Protein AF-A0A383BTP6-F1 (afdb_monomer)

InterPro domains:
  IPR011050 Pectin lyase fold/virulence factor [SSF51126] (2-232)
  IPR012334 Pectin lyase fold [G3DSA:2.160.20.10] (1-244)

Solvent-accessible surface area (backbone atoms only — not comparable to full-atom values): 11203 Å² total; per-residue (Å²): 134,52,71,46,60,51,50,74,73,51,57,72,74,37,74,49,76,40,68,72,42,83,43,66,57,66,41,62,50,82,53,48,34,32,33,38,26,16,59,21,82,79,71,72,43,66,66,32,17,76,38,19,31,39,29,51,87,56,42,75,46,60,52,33,28,42,40,42,70,39,84,81,76,68,32,32,46,35,17,35,22,42,41,58,35,42,31,54,52,87,54,89,84,60,74,48,39,24,45,33,36,30,38,46,23,51,38,37,46,28,47,30,34,42,35,44,30,38,37,42,26,80,27,37,33,20,49,34,32,34,31,50,19,58,24,40,40,30,50,27,38,38,33,56,27,38,38,33,71,16,67,29,48,34,9,46,37,26,34,33,56,19,42,33,40,40,32,44,29,40,38,29,54,30,38,38,26,44,13,50,43,29,21,47,37,25,30,31,48,16,48,33,39,39,31,50,28,35,37,36,47,31,37,38,36,69,26,76,50,26,14,43,34,31,31,21,53,75,32,50,73,50,78,45,77,57,46,80,37,68,54,42,46,70,34,64,30,54,66,45,77,44,80,108

Secondary structure (DSSP, 8-state):
--HHHHHHH--TT-EEEEPSEEEE--EE-TT---EEEETHHHH--THHHHHEEEE-S-TT-S-SEEEES--SS--EEES-EEES-EE----TT--EEEEEEEES---EEES-EEES-EEE-SSEEEEEEEES---EEES-EEES-EEES--S-EEEEEEES---EEES-EEES-EEES-SSEEEEEEES-EEEEES-EEES-EEES-SSEEEEEEETT-EEEEES-EEES-B-SS-EEEEE---

Foldseek 3Di:
DAVQVVLVPDAAPEEAEDEFDEHEWQEENVLHNYHYEYCCVPVVDLVRQVRAEYEYPDLQDPASYEHEDHDDDEDEDYRHEYPQAHHANPDPPDAEHEPHEAYHEAYEYENHEDEAYEYADQHEYEPHEHYNYAYEDEHYEYYNYEYDNYAEEYENYHEECYEYEAYQYEYDPYEYEPYEPYANAEYANYEYEHANYEAELYEYEHYARYENYEAEQPYHYRYYNYHYYNQDYDYDRHYYYDDD

Mean predicted aligned error: 4.17 Å

Structure (mmCIF, N/CA/C/O backbone):
data_AF-A0A383BTP6-F1
#
_entry.id   AF-A0A383BTP6-F1
#
loop_
_atom_site.group_PDB
_atom_site.id
_atom_site.type_symbol
_atom_site.label_atom_id
_atom_site.label_alt_id
_atom_site.label_comp_id
_atom_site.label_asym_id
_atom_site.label_entity_id
_atom_site.label_seq_id
_atom_site.pdbx_PDB_ins_code
_atom_site.Cartn_x
_atom_site.Cartn_y
_atom_site.Cartn_z
_atom_site.occupancy
_atom_site.B_iso_or_equiv
_atom_site.auth_seq_id
_atom_site.auth_comp_id
_atom_site.auth_asym_id
_atom_site.auth_atom_id
_atom_site.pdbx_PDB_model_num
ATOM 1 N N . PRO A 1 1 ? -12.455 11.849 19.610 1.00 73.88 1 PRO A N 1
ATOM 2 C CA . PRO A 1 1 ? -11.313 10.925 19.731 1.00 73.88 1 PRO A CA 1
ATOM 3 C C . PRO A 1 1 ? -10.627 10.762 18.381 1.00 73.88 1 PRO A C 1
ATOM 5 O O . PRO A 1 1 ? -11.328 10.537 17.393 1.00 73.88 1 PRO A O 1
ATOM 8 N N . SER A 1 2 ? -9.311 10.943 18.324 1.00 93.19 2 SER A N 1
ATOM 9 C CA . SER A 1 2 ? -8.529 10.593 17.136 1.00 93.19 2 SER A CA 1
ATOM 10 C C . SER A 1 2 ? -8.311 9.077 17.072 1.00 93.19 2 SER A C 1
ATOM 12 O O . SER A 1 2 ? -8.560 8.360 18.042 1.00 93.19 2 SER A O 1
ATOM 14 N N . ILE A 1 3 ? -7.862 8.576 15.920 1.00 97.25 3 ILE A N 1
ATOM 15 C CA . ILE A 1 3 ? -7.436 7.174 15.806 1.00 97.25 3 ILE A CA 1
ATOM 16 C C . ILE A 1 3 ? -6.205 6.940 16.694 1.00 97.25 3 ILE A C 1
ATOM 18 O O . ILE A 1 3 ? -6.159 5.938 17.402 1.00 97.25 3 ILE A O 1
ATOM 22 N N . GLN A 1 4 ? -5.276 7.903 16.734 1.00 97.69 4 GLN A N 1
ATOM 23 C CA . GLN A 1 4 ? -4.081 7.828 17.576 1.00 97.69 4 GLN A CA 1
ATOM 24 C C . GLN A 1 4 ? -4.421 7.726 19.067 1.00 97.69 4 GLN A C 1
ATOM 26 O O . GLN A 1 4 ? -3.911 6.843 19.733 1.00 97.69 4 GLN A O 1
ATOM 31 N N . GLU A 1 5 ? -5.362 8.523 19.584 1.00 97.19 5 GLU A N 1
ATOM 32 C CA . GLU A 1 5 ? -5.795 8.416 20.989 1.00 97.19 5 GLU A CA 1
ATOM 33 C C . GLU A 1 5 ? -6.350 7.017 21.322 1.00 97.19 5 GLU A C 1
ATOM 35 O O . GLU A 1 5 ? -6.225 6.546 22.452 1.00 97.19 5 GLU A O 1
ATOM 40 N N . GLY A 1 6 ? -6.969 6.348 20.342 1.00 97.62 6 GLY A N 1
ATOM 41 C CA . GLY A 1 6 ? -7.393 4.955 20.468 1.00 97.62 6 GLY A CA 1
ATOM 42 C C . GLY A 1 6 ? -6.209 3.991 20.554 1.00 97.62 6 GLY A C 1
ATOM 43 O O . GLY A 1 6 ? -6.236 3.083 21.379 1.00 97.62 6 GLY A O 1
ATOM 44 N N . ILE A 1 7 ? -5.170 4.208 19.744 1.00 97.62 7 ILE A N 1
ATOM 45 C CA . ILE A 1 7 ? -3.930 3.419 19.765 1.00 97.62 7 ILE A CA 1
ATOM 46 C C . ILE A 1 7 ? -3.191 3.613 21.087 1.00 97.62 7 ILE A C 1
ATOM 48 O O . ILE A 1 7 ? -2.811 2.626 21.716 1.00 97.62 7 ILE A O 1
ATOM 52 N N . ASP A 1 8 ? -3.043 4.855 21.544 1.00 98.00 8 ASP A N 1
ATOM 53 C CA . ASP A 1 8 ? -2.342 5.207 22.780 1.00 98.00 8 ASP A CA 1
ATOM 54 C C . ASP A 1 8 ? -2.962 4.490 23.993 1.00 98.00 8 ASP A C 1
ATOM 56 O O . ASP A 1 8 ? -2.252 4.041 24.895 1.00 98.00 8 ASP A O 1
ATOM 60 N N . ALA A 1 9 ? -4.292 4.338 23.992 1.00 97.75 9 ALA A N 1
ATOM 61 C CA . ALA A 1 9 ? -5.050 3.667 25.045 1.00 97.75 9 ALA A CA 1
ATOM 62 C C . ALA A 1 9 ? -5.104 2.132 24.916 1.00 97.75 9 ALA A C 1
ATOM 64 O O . ALA A 1 9 ? -5.424 1.459 25.900 1.00 97.75 9 ALA A O 1
ATOM 65 N N . ALA A 1 10 ? -4.837 1.586 23.730 1.00 96.62 10 ALA A N 1
ATOM 66 C CA . ALA A 1 10 ? -4.937 0.160 23.444 1.00 96.62 10 ALA A CA 1
ATOM 67 C C . ALA A 1 10 ? -3.691 -0.625 23.887 1.00 96.62 10 ALA A C 1
ATOM 69 O O . ALA A 1 10 ? -2.586 -0.091 24.019 1.00 96.62 10 ALA A O 1
ATOM 70 N N . SER A 1 11 ? -3.889 -1.923 24.096 1.00 95.31 11 SER A N 1
ATOM 71 C CA . SER A 1 11 ? -2.853 -2.921 24.362 1.00 95.31 11 SER A CA 1
ATOM 72 C C . SER A 1 11 ? -2.751 -3.930 23.218 1.00 95.31 11 SER A C 1
ATOM 74 O O . SER A 1 11 ? -3.640 -4.034 22.376 1.00 95.31 11 SER A O 1
ATOM 76 N N . ASP A 1 12 ? -1.668 -4.704 23.200 1.00 93.88 12 ASP A N 1
ATOM 77 C CA . ASP A 1 12 ? -1.500 -5.793 22.238 1.00 93.88 12 ASP A CA 1
ATOM 78 C C . ASP A 1 12 ? -2.695 -6.760 22.247 1.00 93.88 12 ASP A C 1
ATOM 80 O O . ASP A 1 12 ? -3.121 -7.242 23.299 1.00 93.88 12 ASP A O 1
ATOM 84 N N . GLY A 1 13 ? -3.196 -7.075 21.055 1.00 92.31 13 GLY A N 1
ATOM 85 C CA . GLY A 1 13 ? -4.358 -7.924 20.805 1.00 92.31 13 GLY A CA 1
ATOM 86 C C . GLY A 1 13 ? -5.691 -7.175 20.755 1.00 92.31 13 GLY A C 1
ATOM 87 O O . GLY A 1 13 ? -6.707 -7.789 20.420 1.00 92.31 13 GLY A O 1
ATOM 88 N N . ASP A 1 14 ? -5.719 -5.877 21.066 1.00 95.94 14 ASP A N 1
ATOM 89 C CA . ASP A 1 14 ? -6.954 -5.100 21.026 1.00 95.94 14 ASP A CA 1
ATOM 90 C C . ASP A 1 14 ? -7.428 -4.828 19.591 1.00 95.94 14 ASP A C 1
ATOM 92 O O . ASP A 1 14 ? -6.663 -4.744 18.625 1.00 95.94 14 ASP A O 1
ATOM 96 N N . THR A 1 15 ? -8.744 -4.645 19.470 1.00 96.44 15 THR A N 1
ATOM 97 C CA . THR A 1 15 ? -9.390 -4.163 18.249 1.00 96.44 15 THR A CA 1
ATOM 98 C C . THR A 1 15 ? -9.917 -2.750 18.458 1.00 96.44 15 THR A C 1
ATOM 100 O O . THR A 1 15 ? -10.738 -2.505 19.344 1.00 96.44 15 THR A O 1
ATOM 103 N N . ILE A 1 16 ? -9.499 -1.826 17.600 1.00 97.69 16 ILE A N 1
ATOM 104 C CA . ILE A 1 16 ? -9.979 -0.448 17.563 1.00 97.69 16 ILE A CA 1
ATOM 105 C C . ILE A 1 16 ? -11.013 -0.333 16.442 1.00 97.69 16 ILE A C 1
ATOM 107 O O . ILE A 1 16 ? -10.676 -0.356 15.258 1.00 97.69 16 ILE A O 1
ATOM 111 N N . LEU A 1 17 ? -12.284 -0.189 16.829 1.00 97.75 17 LEU A N 1
ATOM 112 C CA . LEU A 1 17 ? -13.394 0.058 15.908 1.00 97.75 17 LEU A CA 1
ATOM 113 C C . LEU A 1 17 ? -13.624 1.558 15.731 1.00 97.75 17 LEU A C 1
ATOM 115 O O . LEU A 1 17 ? -13.968 2.270 16.677 1.00 97.75 17 LEU A O 1
ATOM 119 N N . VAL A 1 18 ? -13.482 2.031 14.498 1.00 98.31 18 VAL A N 1
ATOM 120 C CA . VAL A 1 18 ? -13.614 3.445 14.150 1.00 98.31 18 VAL A CA 1
ATOM 121 C C . VAL A 1 18 ? -14.979 3.700 13.512 1.00 98.31 18 VAL A C 1
ATOM 123 O O . VAL A 1 18 ? -15.334 3.137 12.472 1.00 98.31 18 VAL A O 1
ATOM 126 N N . HIS A 1 19 ? -15.765 4.570 14.144 1.00 97.81 19 HIS A N 1
ATOM 127 C CA . HIS A 1 19 ? -17.060 4.992 13.616 1.00 97.81 19 HIS A CA 1
ATOM 128 C C . HIS A 1 19 ? -16.911 5.844 12.342 1.00 97.81 19 HIS A C 1
ATOM 130 O O . HIS A 1 19 ? -15.871 6.462 12.130 1.00 97.81 19 HIS A O 1
ATOM 136 N N . PRO A 1 20 ? -17.958 5.922 11.502 1.00 98.50 20 PRO A N 1
ATOM 137 C CA . PRO A 1 20 ? -18.054 6.912 10.434 1.00 98.50 20 PRO A CA 1
ATOM 138 C C . PRO A 1 20 ? -17.692 8.325 10.895 1.00 98.50 20 PRO A C 1
ATOM 140 O O . PRO A 1 20 ? -18.204 8.811 11.905 1.00 98.50 20 PRO A O 1
ATOM 143 N N . GLY A 1 21 ? -16.840 8.993 10.129 1.00 98.38 21 GLY A N 1
ATOM 144 C CA . GLY A 1 21 ? -16.322 10.320 10.425 1.00 98.38 21 GLY A CA 1
ATOM 145 C C . GLY A 1 21 ? -15.077 10.644 9.605 1.00 98.38 21 GLY A C 1
ATOM 146 O O . GLY A 1 21 ? -14.522 9.785 8.920 1.00 98.38 21 GLY A O 1
ATOM 147 N N . THR A 1 22 ? -14.635 11.896 9.698 1.00 98.06 22 THR A N 1
ATOM 148 C CA . THR A 1 22 ? -13.355 12.347 9.143 1.00 98.06 22 THR A CA 1
ATOM 149 C C . THR A 1 22 ? -12.332 12.449 10.265 1.00 98.06 22 THR A C 1
ATOM 151 O O . THR A 1 22 ? -12.546 13.155 11.252 1.00 98.06 22 THR A O 1
ATOM 154 N N . TYR A 1 23 ? -11.223 11.748 10.090 1.00 98.06 23 TYR A N 1
ATOM 155 C CA . TYR A 1 23 ? -10.093 11.672 11.000 1.00 98.06 23 TYR A CA 1
ATOM 156 C C . TYR A 1 23 ? -8.852 12.225 10.305 1.00 98.06 23 TYR A C 1
ATOM 158 O O . TYR A 1 23 ? -8.758 12.225 9.078 1.00 98.06 23 TYR A O 1
ATOM 166 N N . TYR A 1 24 ? -7.894 12.688 11.097 1.00 95.94 24 TYR A N 1
ATOM 167 C CA . TYR A 1 24 ? -6.661 13.279 10.594 1.00 95.94 24 TYR A CA 1
ATOM 168 C C . TYR A 1 24 ? -5.470 12.510 11.158 1.00 95.94 24 TYR A C 1
ATOM 170 O O . TYR A 1 24 ? -5.476 12.173 12.344 1.00 95.94 24 TYR A O 1
ATOM 178 N N . GLY A 1 25 ? -4.503 12.193 10.295 1.00 91.88 25 GLY A N 1
ATOM 179 C CA . GLY A 1 25 ? -3.249 11.544 10.689 1.00 91.88 25 GLY A CA 1
ATOM 180 C C . GLY A 1 25 ? -2.160 12.542 11.116 1.00 91.88 25 GLY A C 1
ATOM 181 O O . GLY A 1 25 ? -2.442 13.740 11.224 1.00 91.88 25 GLY A O 1
ATOM 182 N N . PRO A 1 26 ? -0.910 12.080 11.323 1.00 94.00 26 PRO A N 1
ATOM 183 C CA . PRO A 1 26 ? -0.425 10.712 11.090 1.00 94.00 26 PRO A CA 1
ATOM 184 C C . PRO A 1 26 ? -0.956 9.674 12.088 1.00 94.00 26 PRO A C 1
ATOM 186 O O . PRO A 1 26 ? -1.594 10.019 13.081 1.00 94.00 26 PRO A O 1
ATOM 189 N N . ILE A 1 27 ? -0.692 8.400 11.791 1.00 97.00 27 ILE A N 1
ATOM 190 C CA . ILE A 1 27 ? -1.031 7.246 12.630 1.00 97.00 27 ILE A CA 1
ATOM 191 C C . ILE A 1 27 ? 0.243 6.435 12.888 1.00 97.00 27 ILE A C 1
ATOM 193 O O . ILE A 1 27 ? 0.882 5.972 11.948 1.00 97.00 27 ILE A O 1
ATOM 197 N N . ASP A 1 28 ? 0.594 6.218 14.148 1.00 97.25 28 ASP A N 1
ATOM 198 C CA . ASP A 1 28 ? 1.673 5.320 14.560 1.00 97.25 28 ASP A CA 1
ATOM 199 C C . ASP A 1 28 ? 1.077 4.180 15.383 1.00 97.25 28 ASP A C 1
ATOM 201 O O . ASP A 1 28 ? 0.416 4.423 16.391 1.00 97.25 28 ASP A O 1
ATOM 205 N N . PHE A 1 29 ? 1.299 2.936 14.949 1.00 96.81 29 PHE A N 1
ATOM 206 C CA . PHE A 1 29 ? 0.861 1.743 15.679 1.00 96.81 29 PHE A CA 1
ATOM 207 C C . PHE A 1 29 ? 1.645 1.528 16.983 1.00 96.81 29 PHE A C 1
ATOM 209 O O . PHE A 1 29 ? 1.303 0.635 17.753 1.00 96.81 29 PHE A O 1
ATOM 216 N N . GLU A 1 30 ? 2.704 2.302 17.238 1.00 95.69 30 GLU A N 1
ATOM 217 C CA . GLU A 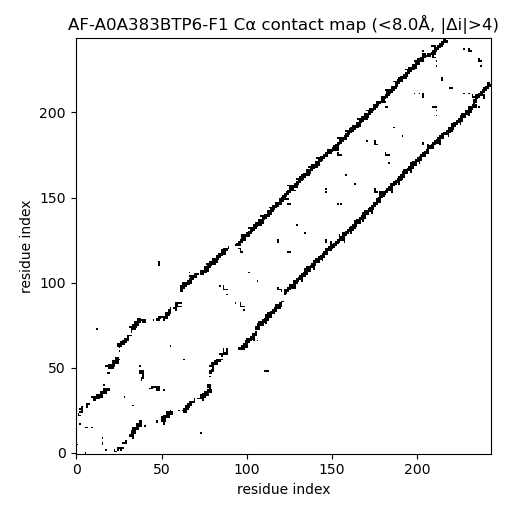1 30 ? 3.541 2.246 18.443 1.00 95.69 30 GLU A CA 1
ATOM 218 C C . GLU A 1 30 ? 4.129 0.852 18.711 1.00 95.69 30 GLU A C 1
ATOM 220 O O . GLU A 1 30 ? 4.377 0.463 19.854 1.00 95.69 30 GLU A O 1
ATOM 225 N N . ARG A 1 31 ? 4.363 0.088 17.635 1.00 94.50 31 ARG A N 1
ATOM 226 C CA . ARG A 1 31 ? 4.792 -1.322 17.672 1.00 94.50 31 ARG A CA 1
ATOM 227 C C . ARG A 1 31 ? 3.819 -2.252 18.411 1.00 94.50 31 ARG A C 1
ATOM 229 O O . ARG A 1 31 ? 4.240 -3.290 18.917 1.00 94.50 31 ARG A O 1
ATOM 236 N N . LYS A 1 32 ? 2.533 -1.893 18.473 1.00 94.12 32 LYS A N 1
ATOM 237 C CA . LYS A 1 32 ? 1.481 -2.702 19.096 1.00 94.12 32 LYS A CA 1
ATOM 238 C C . LYS A 1 32 ? 0.828 -3.649 18.091 1.00 94.12 32 LYS A C 1
ATOM 240 O O . LYS A 1 32 ? 0.568 -3.290 16.940 1.00 94.12 32 LYS A O 1
ATOM 245 N N . ASN A 1 33 ? 0.496 -4.850 18.551 1.00 94.12 33 ASN A N 1
ATOM 246 C CA . ASN A 1 33 ? -0.304 -5.827 17.817 1.00 94.12 33 ASN A CA 1
ATOM 247 C C . ASN A 1 33 ? -1.777 -5.400 17.823 1.00 94.12 33 ASN A C 1
ATOM 249 O O . ASN A 1 33 ? -2.504 -5.755 18.745 1.00 94.12 33 ASN A O 1
ATOM 253 N N . LEU A 1 34 ? -2.223 -4.618 16.839 1.00 95.69 34 LEU A N 1
ATOM 254 C CA . LEU A 1 34 ? -3.584 -4.072 16.818 1.00 95.69 34 LEU A CA 1
ATOM 255 C C . LEU A 1 34 ? -4.336 -4.425 15.540 1.00 95.69 34 LEU A C 1
ATOM 257 O O . LEU A 1 34 ? -3.798 -4.330 14.435 1.00 95.69 34 LEU A O 1
ATOM 261 N N . VAL A 1 35 ? -5.626 -4.714 15.703 1.00 97.12 35 VAL A N 1
ATOM 262 C CA . VAL A 1 35 ? -6.596 -4.676 14.606 1.00 97.12 35 VAL A CA 1
ATOM 263 C C . VAL A 1 35 ? -7.266 -3.310 14.631 1.00 97.12 35 VAL A C 1
ATOM 265 O O . VAL A 1 35 ? -8.002 -2.987 15.559 1.00 97.12 35 VAL A O 1
ATOM 268 N N . ILE A 1 36 ? -7.032 -2.494 13.612 1.00 97.81 36 ILE A N 1
ATOM 269 C CA . ILE A 1 36 ? -7.663 -1.184 13.464 1.00 97.81 36 ILE A CA 1
ATOM 270 C C . ILE A 1 36 ? -8.556 -1.238 12.236 1.00 97.81 36 ILE A C 1
ATOM 272 O O . ILE A 1 36 ? -8.089 -1.481 11.121 1.00 97.81 36 ILE A O 1
ATOM 276 N N . GLY A 1 37 ? -9.850 -0.994 12.420 1.00 98.06 37 GLY A N 1
ATOM 277 C CA . GLY A 1 37 ? -10.778 -1.008 11.301 1.00 98.06 37 GLY A CA 1
ATOM 278 C C . GLY A 1 37 ? -12.010 -0.152 11.496 1.00 98.06 37 GLY A C 1
ATOM 279 O O . GLY A 1 37 ? -12.382 0.206 12.614 1.00 98.06 37 GLY A O 1
ATOM 280 N N . SER A 1 38 ? -12.659 0.189 10.386 1.00 98.50 38 SER A N 1
ATOM 281 C CA . SER A 1 38 ? -13.984 0.799 10.453 1.00 98.50 38 SER A CA 1
ATOM 282 C C . SER A 1 38 ? -15.040 -0.226 10.877 1.00 98.50 38 SER A C 1
ATOM 284 O O . SER A 1 38 ? -14.779 -1.426 11.002 1.00 98.50 38 SER A O 1
ATOM 286 N N . LEU A 1 39 ? -16.287 0.225 11.030 1.00 98.31 39 LEU A N 1
ATOM 287 C CA . LEU A 1 39 ? -17.423 -0.676 11.260 1.00 98.31 39 LEU A CA 1
ATOM 288 C C . LEU A 1 39 ? -17.661 -1.686 10.120 1.00 98.31 39 LEU A C 1
ATOM 290 O O . LEU A 1 39 ? -18.471 -2.599 10.278 1.00 98.31 39 LEU A O 1
ATOM 294 N N . PHE A 1 40 ? -16.931 -1.581 9.002 1.00 98.06 40 PHE A N 1
ATOM 295 C CA . PHE A 1 40 ? -16.856 -2.635 7.991 1.00 98.06 40 PHE A CA 1
ATOM 296 C C . PHE A 1 40 ? -16.506 -4.006 8.598 1.00 98.06 40 PHE A C 1
ATOM 298 O O . PHE A 1 40 ? -17.055 -5.011 8.153 1.00 98.06 40 PHE A O 1
ATOM 305 N N . LEU A 1 41 ? -15.679 -4.044 9.652 1.00 97.12 41 LEU A N 1
ATOM 306 C CA . LEU A 1 41 ? -15.294 -5.276 10.353 1.00 97.12 41 LEU A CA 1
ATOM 307 C C . LEU A 1 41 ? -16.476 -6.074 10.925 1.00 97.12 41 LEU A C 1
ATOM 309 O O . LEU A 1 41 ? -16.353 -7.281 11.116 1.00 97.12 41 LEU A O 1
ATOM 313 N N . LEU A 1 42 ? -17.602 -5.420 11.221 1.00 96.38 42 LEU A N 1
ATOM 314 C CA . LEU A 1 42 ? -18.747 -6.063 11.872 1.00 96.38 42 LEU A CA 1
ATOM 315 C C . LEU A 1 42 ? -19.744 -6.640 10.864 1.00 96.38 42 LEU A C 1
ATOM 317 O O . LEU A 1 42 ? -20.203 -7.768 11.028 1.00 96.38 42 LEU A O 1
ATOM 321 N N . ASP A 1 43 ? -20.049 -5.873 9.814 1.00 92.75 43 ASP A N 1
ATOM 322 C CA . ASP A 1 43 ? -21.194 -6.151 8.937 1.00 92.75 43 ASP A CA 1
ATOM 323 C C . ASP A 1 43 ? -20.812 -6.313 7.454 1.00 92.75 43 ASP A C 1
ATOM 325 O O . ASP A 1 43 ? -21.691 -6.520 6.616 1.00 92.75 43 ASP A O 1
ATOM 329 N N . ALA A 1 44 ? -19.526 -6.173 7.100 1.00 94.44 44 ALA A N 1
ATOM 330 C CA . ALA A 1 44 ? -19.017 -6.175 5.720 1.00 94.44 44 ALA A CA 1
ATOM 331 C C . ALA A 1 44 ? -19.725 -5.173 4.780 1.00 94.44 44 ALA A C 1
ATOM 333 O O . ALA A 1 44 ? -19.722 -5.321 3.556 1.00 94.44 44 ALA A O 1
ATOM 334 N N . ASN A 1 45 ? -20.341 -4.129 5.343 1.00 97.00 45 ASN A N 1
ATOM 335 C CA . ASN A 1 45 ? -20.997 -3.081 4.575 1.00 97.00 45 ASN A CA 1
ATOM 336 C C . ASN A 1 45 ? -19.971 -2.034 4.119 1.00 97.00 45 ASN A C 1
ATOM 338 O O . ASN A 1 45 ? -19.488 -1.225 4.915 1.00 97.00 45 ASN A O 1
ATOM 342 N N . GLU A 1 46 ? -19.681 -2.010 2.818 1.00 96.50 46 GLU A N 1
ATOM 343 C CA . GLU A 1 46 ? -18.717 -1.087 2.211 1.00 96.50 46 GLU A CA 1
ATOM 344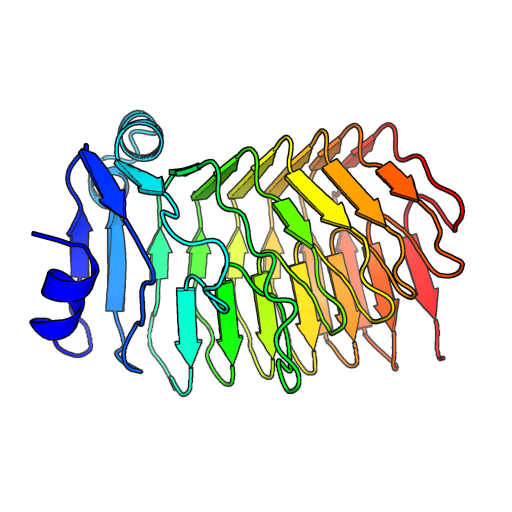 C C . GLU A 1 46 ? -19.044 0.400 2.415 1.00 96.50 46 GLU A C 1
ATOM 346 O O . GLU A 1 46 ? -18.154 1.241 2.256 1.00 96.50 46 GLU A O 1
ATOM 351 N N . SER A 1 47 ? -20.284 0.762 2.778 1.00 97.94 47 SER A N 1
ATOM 352 C CA . SER A 1 47 ? -20.608 2.155 3.099 1.00 97.94 47 SER A CA 1
ATOM 353 C C . SER A 1 47 ? -19.771 2.677 4.263 1.00 97.94 47 SER A C 1
ATOM 355 O O . SER A 1 47 ? -19.439 3.858 4.272 1.00 97.94 47 SER A O 1
ATOM 357 N N . PHE A 1 48 ? -19.391 1.815 5.213 1.00 98.50 48 PHE A N 1
ATOM 358 C CA . PHE A 1 48 ? -18.540 2.210 6.333 1.00 98.50 48 PHE A CA 1
ATOM 359 C C . PHE A 1 48 ? -17.132 2.602 5.885 1.00 98.50 48 PHE A C 1
ATOM 361 O O . PHE A 1 48 ? -16.595 3.576 6.395 1.00 98.50 48 PHE A O 1
ATOM 368 N N . ILE A 1 49 ? -16.586 1.950 4.857 1.00 98.62 49 ILE A N 1
ATOM 369 C CA . ILE A 1 49 ? -15.284 2.323 4.287 1.00 98.62 49 ILE A CA 1
ATOM 370 C C . ILE A 1 49 ? -15.347 3.739 3.700 1.00 98.62 49 ILE A C 1
ATOM 372 O O . ILE A 1 49 ? -14.476 4.563 3.966 1.00 98.62 49 ILE A O 1
ATOM 376 N N . ASN A 1 50 ? -16.406 4.050 2.944 1.00 97.94 50 ASN A N 1
ATOM 377 C CA . ASN A 1 50 ? -16.600 5.372 2.333 1.00 97.94 50 ASN A CA 1
ATOM 378 C C . ASN A 1 50 ? -16.876 6.488 3.348 1.00 97.94 50 ASN A C 1
ATOM 380 O O . ASN A 1 50 ? -16.713 7.663 3.031 1.00 97.94 50 ASN A O 1
ATOM 384 N N . GLN A 1 51 ? -17.368 6.138 4.535 1.00 98.25 51 GLN A N 1
ATOM 385 C CA . GLN A 1 51 ? -17.761 7.106 5.555 1.00 98.25 51 GLN A CA 1
ATOM 386 C C . GLN A 1 51 ? -16.718 7.270 6.662 1.00 98.25 51 GLN A C 1
ATOM 388 O O . GLN A 1 51 ? -16.821 8.225 7.426 1.00 98.25 51 GLN A O 1
ATOM 393 N N . THR A 1 52 ? -15.731 6.378 6.760 1.00 98.56 52 THR A N 1
ATOM 394 C CA . THR A 1 52 ? -14.614 6.485 7.704 1.00 98.56 52 THR A CA 1
ATOM 395 C C . THR A 1 52 ? -13.363 6.936 6.954 1.00 98.56 52 THR A C 1
ATOM 397 O O . THR A 1 52 ? -12.602 6.134 6.409 1.00 98.56 52 THR A O 1
ATOM 400 N N . ILE A 1 53 ? -13.192 8.254 6.892 1.00 98.69 53 ILE A N 1
ATOM 401 C CA . ILE A 1 53 ? -12.214 8.934 6.042 1.00 98.69 53 ILE A CA 1
ATOM 402 C C . ILE A 1 53 ? -11.023 9.381 6.892 1.00 98.69 53 ILE A C 1
ATOM 404 O O . ILE A 1 53 ? -11.210 9.978 7.949 1.00 98.69 53 ILE A O 1
ATOM 408 N N . ILE A 1 54 ? -9.808 9.138 6.413 1.00 98.50 54 ILE A N 1
ATOM 409 C CA . ILE A 1 54 ? -8.545 9.595 6.988 1.00 98.50 54 ILE A CA 1
ATOM 410 C C . ILE A 1 54 ? -7.910 10.585 6.006 1.00 98.50 54 ILE A C 1
ATOM 412 O O . ILE A 1 54 ? -7.706 10.258 4.838 1.00 98.50 54 ILE A O 1
ATOM 416 N N . MET A 1 55 ? -7.597 11.793 6.474 1.00 96.81 55 MET A N 1
ATOM 417 C CA . MET A 1 55 ? -7.005 12.866 5.666 1.00 96.81 55 MET A CA 1
ATOM 418 C C . MET A 1 55 ? -5.677 13.352 6.250 1.00 96.81 55 MET A C 1
ATOM 420 O O . MET A 1 55 ? -5.450 13.287 7.462 1.00 96.81 55 MET A O 1
ATOM 424 N N . GLY A 1 56 ? -4.812 13.889 5.390 1.00 89.19 56 GLY A N 1
ATOM 425 C CA . GLY A 1 56 ? -3.622 14.628 5.805 1.00 89.19 56 GLY A CA 1
ATOM 426 C C . GLY A 1 56 ? -3.909 16.121 5.956 1.00 89.19 56 GLY A C 1
ATOM 427 O O . GLY A 1 56 ? -4.612 16.706 5.139 1.00 89.19 56 GLY A O 1
ATOM 428 N N . THR A 1 57 ? -3.363 16.750 6.999 1.00 86.38 57 THR A N 1
ATOM 429 C CA . THR A 1 57 ? -3.409 18.219 7.176 1.00 86.38 57 THR A CA 1
ATOM 430 C C . THR A 1 57 ? -2.059 18.894 6.966 1.00 86.38 57 THR A C 1
ATOM 432 O O . THR A 1 57 ? -2.002 20.113 6.836 1.00 86.38 57 THR A O 1
ATOM 435 N N . ASP A 1 58 ? -0.979 18.116 6.968 1.00 85.44 58 ASP A N 1
ATOM 436 C CA . ASP A 1 58 ? 0.389 18.584 6.790 1.00 85.44 58 ASP A CA 1
ATOM 437 C C . ASP A 1 58 ? 1.064 17.729 5.720 1.00 85.44 58 ASP A C 1
ATOM 439 O O . ASP A 1 58 ? 1.029 16.500 5.780 1.00 85.44 58 ASP A O 1
ATOM 443 N N . THR A 1 59 ? 1.666 18.395 4.738 1.00 85.88 59 THR A N 1
ATOM 444 C CA . THR A 1 59 ? 2.399 17.742 3.653 1.00 85.88 59 THR A CA 1
ATOM 445 C C . THR A 1 59 ? 3.825 17.376 4.044 1.00 85.88 59 THR A C 1
ATOM 447 O O . THR A 1 59 ? 4.520 16.720 3.271 1.00 85.88 59 THR A O 1
ATOM 450 N N . ASN A 1 60 ? 4.285 17.818 5.220 1.00 85.69 60 ASN A N 1
ATOM 451 C CA . ASN A 1 60 ? 5.617 17.542 5.747 1.00 85.69 60 ASN A CA 1
ATOM 452 C C . ASN A 1 60 ? 5.668 16.310 6.663 1.00 85.69 60 ASN A C 1
ATOM 454 O O . ASN A 1 60 ? 6.560 16.183 7.501 1.00 85.69 60 ASN A O 1
ATOM 458 N N . VAL A 1 61 ? 4.705 15.405 6.513 1.00 85.44 61 VAL A N 1
ATOM 459 C CA . VAL A 1 61 ? 4.601 14.179 7.298 1.00 85.44 61 VAL A CA 1
ATOM 460 C C . VAL A 1 61 ? 5.026 13.016 6.416 1.00 85.44 61 VAL A 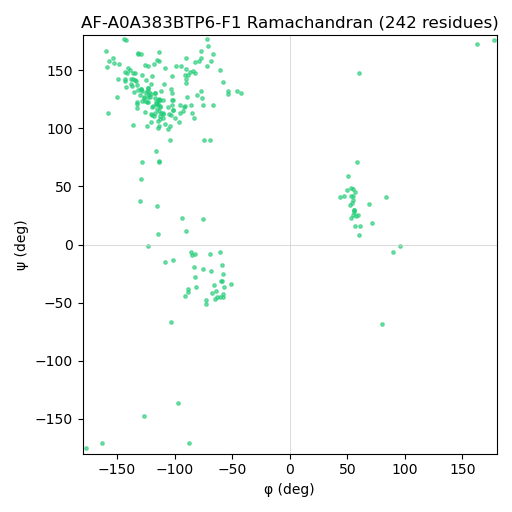C 1
ATOM 462 O O . VAL A 1 61 ? 4.401 12.760 5.397 1.00 85.44 61 VAL A O 1
ATOM 465 N N . SER A 1 62 ? 6.089 12.312 6.794 1.00 88.50 62 SER A N 1
ATOM 466 C CA . SER A 1 62 ? 6.446 11.023 6.203 1.00 88.50 62 SER A CA 1
ATOM 467 C C . SER A 1 62 ? 7.169 10.166 7.250 1.00 88.50 62 SER A C 1
ATOM 469 O O . SER A 1 62 ? 8.157 10.637 7.820 1.00 88.50 62 SER A O 1
ATOM 471 N N . PRO A 1 63 ? 6.717 8.929 7.509 1.00 93.31 63 PRO A N 1
ATOM 472 C CA . PRO A 1 63 ?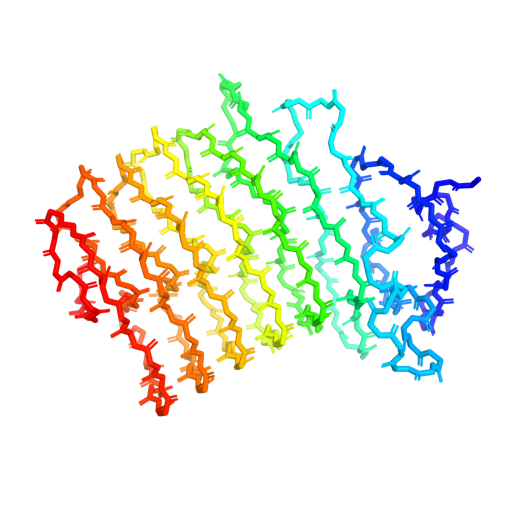 5.552 8.294 6.897 1.00 93.31 63 PRO A CA 1
ATOM 473 C C . PRO A 1 63 ? 4.217 8.797 7.470 1.00 93.31 63 PRO A C 1
ATOM 475 O O . PRO A 1 63 ? 4.179 9.364 8.560 1.00 93.31 63 PRO A O 1
ATOM 478 N N . PHE A 1 64 ? 3.115 8.598 6.738 1.00 95.88 64 PHE A N 1
ATOM 479 C CA . PHE A 1 64 ? 1.776 8.976 7.221 1.00 95.88 64 PHE A CA 1
ATOM 480 C C . PHE A 1 64 ? 1.165 7.925 8.164 1.00 95.88 64 PHE A C 1
ATOM 482 O O . PHE A 1 64 ? 0.512 8.275 9.147 1.00 95.88 64 PHE A O 1
ATOM 489 N N . VAL A 1 65 ? 1.406 6.643 7.886 1.00 97.75 65 VAL A N 1
ATOM 490 C CA . VAL A 1 65 ? 1.112 5.505 8.759 1.00 97.75 65 VAL A CA 1
ATOM 491 C C . VAL A 1 65 ? 2.400 4.733 9.019 1.00 97.75 65 VAL A C 1
ATOM 493 O O . VAL A 1 65 ? 3.087 4.344 8.073 1.00 97.75 65 VAL A O 1
ATOM 496 N N . GLN A 1 66 ? 2.705 4.481 10.289 1.00 97.19 66 GLN A N 1
ATOM 497 C CA . GLN A 1 66 ? 3.891 3.753 10.731 1.00 97.19 66 GLN A CA 1
ATOM 498 C C . GLN A 1 66 ? 3.505 2.416 11.376 1.00 97.19 66 GLN A C 1
ATOM 500 O O . GLN A 1 66 ? 2.718 2.380 12.322 1.00 97.19 66 GLN A O 1
ATOM 505 N N . ILE A 1 67 ? 4.071 1.317 10.862 1.00 96.81 67 ILE A N 1
ATOM 506 C CA . ILE A 1 67 ? 3.919 -0.041 11.402 1.00 96.81 67 ILE A CA 1
ATOM 507 C C . ILE A 1 67 ? 5.296 -0.726 11.409 1.00 96.81 67 ILE A C 1
ATOM 509 O O . ILE A 1 67 ? 5.775 -1.177 10.368 1.00 96.81 67 ILE A O 1
ATOM 513 N N . ASP A 1 68 ? 5.955 -0.834 12.566 1.00 94.31 68 ASP A N 1
ATOM 514 C CA . ASP A 1 68 ? 7.287 -1.446 12.646 1.00 94.31 68 ASP A CA 1
ATOM 515 C C . ASP A 1 68 ? 7.557 -2.329 13.862 1.00 94.31 68 ASP A C 1
ATOM 517 O O . ASP A 1 68 ? 7.048 -2.103 14.953 1.00 94.31 68 ASP A O 1
ATOM 521 N N . GLY A 1 69 ? 8.451 -3.305 13.672 1.00 86.00 69 GLY A N 1
ATOM 522 C CA . GLY A 1 69 ? 9.031 -4.095 14.761 1.00 86.00 69 GLY A CA 1
ATOM 523 C C . GLY A 1 69 ? 8.039 -5.028 15.452 1.00 86.00 69 GLY A C 1
ATOM 524 O O . GLY A 1 69 ? 8.144 -5.231 16.660 1.00 86.00 69 GLY A O 1
ATOM 525 N N . ILE A 1 70 ? 7.092 -5.585 14.693 1.00 78.12 70 ILE A N 1
ATOM 526 C CA . ILE A 1 70 ? 5.996 -6.400 15.215 1.00 78.12 70 ILE A CA 1
ATOM 527 C C . ILE A 1 70 ? 6.156 -7.853 14.761 1.00 78.12 70 ILE A C 1
ATOM 529 O O . ILE A 1 70 ? 6.139 -8.155 13.567 1.00 78.12 70 ILE A O 1
ATOM 533 N N . SER A 1 71 ? 6.288 -8.759 15.730 1.00 63.16 71 SER A N 1
ATOM 534 C CA . SER A 1 71 ? 6.528 -10.189 15.527 1.00 63.16 71 SER A CA 1
ATOM 535 C C . SER A 1 71 ? 5.343 -11.042 15.995 1.00 63.16 71 SER A C 1
ATOM 537 O O . SER A 1 71 ? 5.473 -11.734 16.997 1.00 63.16 71 SER A O 1
ATOM 539 N N . GLU A 1 72 ? 4.230 -11.005 15.255 1.00 67.19 72 GLU A N 1
ATOM 540 C CA . GLU A 1 72 ? 3.063 -11.912 15.357 1.00 67.19 72 GLU A CA 1
ATOM 541 C C . GLU A 1 72 ? 2.282 -11.970 16.710 1.00 67.19 72 GLU A C 1
ATOM 543 O O . GLU A 1 72 ? 2.884 -11.921 17.785 1.00 67.19 72 GLU A O 1
ATOM 548 N N . PRO A 1 73 ? 0.944 -12.204 16.704 1.00 61.03 73 PRO A N 1
ATOM 549 C CA . PRO A 1 73 ? 0.052 -12.328 15.547 1.00 61.03 73 PRO A CA 1
ATOM 550 C C . PRO A 1 73 ? -0.926 -11.146 15.338 1.00 61.03 73 PRO A C 1
ATOM 552 O O . PRO A 1 73 ? -1.374 -10.497 16.279 1.00 61.03 73 PRO A O 1
ATOM 555 N N . GLU A 1 74 ? -1.277 -10.968 14.056 1.00 80.06 74 GLU A N 1
ATOM 556 C CA . GLU A 1 74 ? -2.382 -10.192 13.449 1.00 80.06 74 GLU A CA 1
ATOM 557 C C . GLU A 1 74 ? -2.472 -8.682 13.730 1.00 80.06 74 GLU A C 1
ATOM 559 O O . GLU A 1 74 ? -3.427 -8.185 14.321 1.00 80.06 74 GLU A O 1
ATOM 564 N N . VAL A 1 75 ? -1.532 -7.926 13.154 1.00 94.94 75 VAL A N 1
ATOM 565 C CA . VAL A 1 75 ? -1.747 -6.497 12.872 1.00 94.94 75 VAL A CA 1
ATOM 566 C C . VAL A 1 75 ? -2.633 -6.353 11.637 1.00 94.94 75 VAL A C 1
ATOM 568 O O . VAL A 1 75 ? -2.369 -6.972 10.602 1.00 94.94 75 VAL A O 1
ATOM 571 N N . GLU A 1 76 ? -3.656 -5.510 11.708 1.00 97.31 76 GLU A N 1
ATOM 572 C CA . GLU A 1 76 ? -4.577 -5.288 10.595 1.00 97.31 76 GLU A CA 1
ATOM 573 C C . GLU A 1 76 ? -4.993 -3.817 10.489 1.00 97.31 76 GLU A C 1
ATOM 575 O O . GLU A 1 76 ? -5.324 -3.177 11.484 1.00 97.31 76 GLU A O 1
ATOM 580 N N . LEU A 1 77 ? -4.997 -3.296 9.262 1.00 98.44 77 LEU A N 1
ATOM 581 C CA . LEU A 1 77 ? -5.554 -1.998 8.898 1.00 98.44 77 LEU A CA 1
ATOM 582 C C . LEU A 1 77 ? -6.643 -2.223 7.846 1.00 98.44 77 LEU A C 1
ATOM 584 O O . LEU A 1 77 ? -6.334 -2.536 6.687 1.00 98.44 77 LEU A O 1
ATOM 588 N N . ASN A 1 78 ? -7.907 -2.093 8.257 1.00 98.38 78 ASN A N 1
ATOM 589 C CA . ASN A 1 78 ? -9.039 -2.571 7.467 1.00 98.38 78 ASN A CA 1
ATOM 590 C C . ASN A 1 78 ? -10.185 -1.566 7.312 1.00 98.38 78 ASN A C 1
ATOM 592 O O . ASN A 1 78 ? -10.834 -1.159 8.276 1.00 98.38 78 ASN A O 1
ATOM 596 N N . GLY A 1 79 ? -10.521 -1.259 6.062 1.00 98.56 79 GLY A N 1
ATOM 597 C CA . GLY A 1 79 ? -11.801 -0.639 5.751 1.00 98.56 79 GLY A CA 1
ATOM 598 C C . GLY A 1 79 ? -11.829 0.875 5.928 1.00 98.56 79 GLY A C 1
ATOM 599 O O . GLY A 1 79 ? -12.831 1.396 6.414 1.00 98.56 79 GLY A O 1
ATOM 600 N N . PHE A 1 80 ? -10.776 1.585 5.526 1.00 98.81 80 PHE A N 1
ATOM 601 C CA . PHE A 1 80 ? -10.714 3.051 5.557 1.00 98.81 80 PHE A CA 1
ATOM 602 C C . PHE A 1 80 ? -10.661 3.679 4.166 1.00 98.81 80 PHE A C 1
ATOM 604 O O . PHE A 1 80 ? -10.211 3.056 3.206 1.00 98.81 80 PHE A O 1
ATOM 611 N N . THR A 1 81 ? -11.051 4.952 4.074 1.00 98.81 81 THR A N 1
ATOM 612 C CA . THR A 1 81 ? -10.725 5.803 2.922 1.00 98.81 81 THR A CA 1
ATOM 613 C C . THR A 1 81 ? -9.627 6.795 3.296 1.00 98.81 81 THR A C 1
ATOM 615 O O . THR A 1 81 ? -9.869 7.705 4.075 1.00 98.81 81 THR A O 1
ATOM 618 N N . PHE A 1 82 ? -8.437 6.649 2.726 1.00 98.69 82 PHE A N 1
ATOM 619 C CA . PHE A 1 82 ? -7.361 7.636 2.740 1.00 98.69 82 PHE A CA 1
ATOM 620 C C . PHE A 1 82 ? -7.594 8.631 1.598 1.00 98.69 82 PHE A C 1
ATOM 622 O O . PHE A 1 82 ? -7.540 8.245 0.431 1.00 98.69 82 PHE A O 1
ATOM 629 N N . GLN A 1 83 ? -7.887 9.889 1.926 1.00 97.81 83 GLN A N 1
ATOM 630 C CA . GLN A 1 83 ? -8.325 10.904 0.963 1.00 97.81 83 GLN A CA 1
ATOM 631 C C . GLN A 1 83 ? -7.405 12.126 0.985 1.00 97.81 83 GLN A C 1
ATOM 633 O O . GLN A 1 83 ? -7.107 12.654 2.058 1.00 97.81 83 GLN A O 1
ATOM 638 N N . ASP A 1 84 ? -7.023 12.602 -0.204 1.00 96.25 84 ASP A N 1
ATOM 639 C CA . ASP A 1 84 ? -6.292 13.863 -0.412 1.00 96.25 84 ASP A CA 1
ATOM 640 C C . ASP A 1 84 ? -4.985 13.951 0.396 1.00 96.25 84 ASP A C 1
ATOM 642 O O . ASP A 1 84 ? -4.635 14.992 0.955 1.00 96.25 84 ASP A O 1
ATOM 646 N N . ILE A 1 85 ? -4.262 12.833 0.501 1.00 96.06 85 ILE A N 1
ATOM 647 C CA . ILE A 1 85 ? -2.997 12.781 1.238 1.00 96.06 85 ILE A CA 1
ATOM 648 C C . ILE A 1 85 ? -1.862 13.220 0.324 1.00 96.06 85 ILE A C 1
ATOM 650 O O . ILE A 1 85 ? -1.587 12.573 -0.684 1.00 96.06 85 I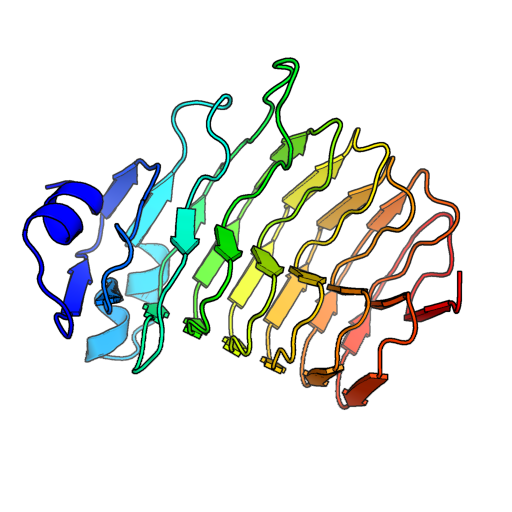LE A O 1
ATOM 654 N N . SER A 1 86 ? -1.171 14.290 0.712 1.00 94.06 86 SER A N 1
ATOM 655 C CA . SER A 1 86 ? 0.010 14.777 0.007 1.00 94.06 86 SER A CA 1
ATOM 656 C C . SER A 1 86 ? 1.252 14.696 0.894 1.00 94.06 86 SER A C 1
ATOM 658 O O . SER A 1 86 ? 1.203 15.145 2.035 1.00 94.06 86 SER A O 1
ATOM 660 N N . LEU A 1 87 ? 2.348 14.128 0.383 1.00 92.31 87 LEU A N 1
ATOM 661 C CA . LEU A 1 87 ? 3.633 13.971 1.074 1.00 92.31 87 LEU A CA 1
ATOM 662 C C . LEU A 1 87 ? 4.726 14.629 0.221 1.00 92.31 87 LEU A C 1
ATOM 664 O O . LEU A 1 87 ? 5.159 14.055 -0.775 1.00 92.31 87 LEU A O 1
ATOM 668 N N . ASN A 1 88 ? 5.159 15.832 0.605 1.00 83.56 88 ASN A N 1
ATOM 669 C CA . ASN A 1 88 ? 6.035 16.691 -0.207 1.00 83.56 88 ASN A CA 1
ATOM 670 C C . ASN A 1 88 ? 7.249 17.201 0.600 1.00 83.56 88 ASN A C 1
ATOM 672 O O . ASN A 1 88 ? 7.646 18.365 0.493 1.00 83.56 88 ASN A O 1
ATOM 676 N N . THR A 1 89 ? 7.819 16.370 1.478 1.00 69.31 89 THR A N 1
ATOM 677 C CA . THR A 1 89 ? 8.914 16.759 2.387 1.00 69.31 89 THR A CA 1
ATOM 678 C C . THR A 1 89 ? 10.236 17.025 1.658 1.00 69.31 89 THR A C 1
ATOM 680 O O . THR A 1 89 ? 11.088 16.152 1.577 1.00 69.31 89 THR A O 1
ATOM 683 N N . PHE A 1 90 ? 10.530 18.243 1.214 1.00 65.44 90 PHE A N 1
ATOM 684 C CA . PHE A 1 90 ? 11.868 18.573 0.672 1.00 65.44 90 PHE A CA 1
ATOM 685 C C . PHE A 1 90 ? 12.960 18.736 1.753 1.00 65.44 90 PHE A C 1
ATOM 687 O O . PHE A 1 90 ? 13.958 19.422 1.541 1.00 65.44 90 PHE A O 1
ATOM 694 N N . ALA A 1 91 ? 12.763 18.158 2.941 1.00 60.03 91 ALA A N 1
ATOM 695 C CA . AL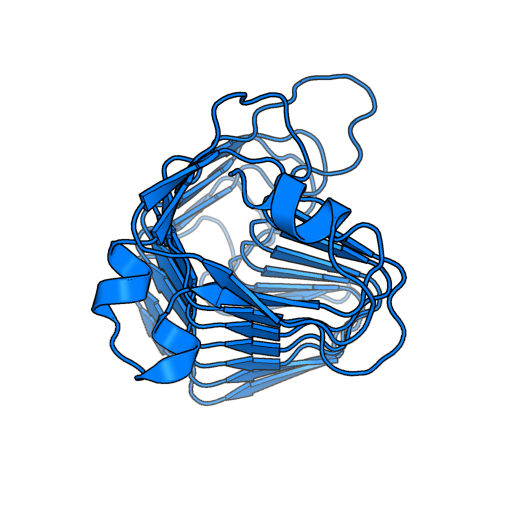A A 1 91 ? 13.701 18.269 4.047 1.00 60.03 91 ALA A CA 1
ATOM 696 C C . ALA A 1 91 ? 14.921 17.362 3.819 1.00 60.03 91 ALA A C 1
ATOM 698 O O . ALA A 1 91 ? 14.780 16.149 3.624 1.00 60.03 91 ALA A O 1
ATOM 699 N N . GLU A 1 92 ? 16.116 17.956 3.887 1.00 57.75 92 GLU A N 1
ATOM 700 C CA . GLU A 1 92 ? 17.389 17.234 3.832 1.00 57.75 92 GLU A CA 1
ATOM 701 C C . GLU A 1 92 ? 17.428 16.122 4.896 1.00 57.75 92 GLU A C 1
ATOM 703 O O . GLU A 1 92 ? 17.148 16.359 6.071 1.00 57.75 92 GLU A O 1
ATOM 708 N N . GLY A 1 93 ? 17.779 14.901 4.484 1.00 60.47 93 GLY A N 1
ATOM 709 C CA . GLY A 1 93 ? 17.901 13.740 5.376 1.00 60.47 93 GLY A CA 1
ATOM 710 C C . GLY A 1 93 ? 16.675 12.820 5.452 1.00 60.47 93 GLY A C 1
ATOM 711 O O . GLY A 1 93 ? 16.745 11.801 6.140 1.00 60.47 93 GLY A O 1
ATOM 712 N N . THR A 1 94 ? 15.584 13.122 4.739 1.00 67.12 94 THR A N 1
ATOM 713 C CA . THR A 1 94 ? 14.437 12.204 4.607 1.00 67.12 94 THR A CA 1
ATOM 714 C C . THR A 1 94 ? 14.852 10.960 3.819 1.00 67.12 94 THR A C 1
ATOM 716 O O . THR A 1 94 ? 15.283 11.069 2.674 1.00 67.12 94 THR A O 1
ATOM 719 N N . GLN A 1 95 ? 14.740 9.775 4.428 1.00 72.31 95 GLN A N 1
ATOM 720 C CA . GLN A 1 95 ? 15.169 8.517 3.797 1.00 72.31 95 GLN A CA 1
ATOM 721 C C . GLN A 1 95 ? 14.118 7.941 2.840 1.00 72.31 95 GLN A C 1
ATOM 723 O O . GLN A 1 95 ? 14.482 7.249 1.890 1.00 72.31 95 GLN A O 1
ATOM 728 N N . SER A 1 96 ? 12.826 8.214 3.069 1.00 84.50 96 SER A N 1
ATOM 729 C CA . SER A 1 96 ? 11.732 7.727 2.218 1.00 84.50 96 SER A CA 1
ATOM 730 C C . SER A 1 96 ? 10.455 8.573 2.356 1.00 84.50 96 SER A C 1
ATOM 732 O O . SER A 1 96 ? 10.199 9.150 3.417 1.00 84.50 96 SER A O 1
ATOM 734 N N . TYR A 1 97 ? 9.629 8.611 1.306 1.00 91.44 97 TYR A N 1
ATOM 735 C CA . TYR A 1 97 ? 8.337 9.310 1.270 1.00 91.44 97 TYR A CA 1
ATOM 736 C C . TYR A 1 97 ? 7.212 8.299 1.119 1.00 91.44 97 TYR A C 1
ATOM 738 O O . TYR A 1 97 ? 6.979 7.766 0.032 1.00 91.44 97 TYR A O 1
ATOM 746 N N . VAL A 1 98 ? 6.556 7.975 2.230 1.00 93.88 98 VAL A N 1
ATOM 747 C CA . VAL A 1 98 ? 5.707 6.785 2.281 1.00 93.88 98 VAL A CA 1
ATOM 748 C C . VAL A 1 98 ? 4.374 7.071 2.956 1.00 93.88 98 VAL A C 1
ATOM 750 O O . VAL A 1 98 ? 4.334 7.613 4.059 1.00 93.88 98 VAL A O 1
ATOM 753 N N . LEU A 1 99 ? 3.267 6.663 2.329 1.00 96.94 99 LEU A N 1
ATOM 754 C CA . LEU A 1 99 ? 1.952 6.762 2.967 1.00 96.94 99 LEU A CA 1
ATOM 755 C C . LEU A 1 99 ? 1.807 5.710 4.076 1.00 96.94 99 LEU A C 1
ATOM 757 O O . LEU A 1 99 ? 1.521 6.078 5.207 1.00 96.94 99 LEU A O 1
ATOM 761 N N . ILE A 1 100 ? 2.074 4.432 3.806 1.00 98.19 100 ILE A N 1
ATOM 762 C CA . ILE A 1 100 ? 2.122 3.355 4.806 1.00 98.19 100 ILE A CA 1
ATOM 763 C C . ILE A 1 100 ? 3.506 2.712 4.810 1.00 98.19 100 ILE A C 1
ATOM 765 O O . ILE A 1 100 ? 3.890 2.044 3.850 1.00 98.19 100 ILE A O 1
ATOM 769 N N . ASN A 1 101 ? 4.242 2.895 5.902 1.00 97.56 101 ASN A N 1
ATOM 770 C CA . ASN A 1 101 ? 5.581 2.356 6.095 1.00 97.56 101 ASN A CA 1
ATOM 771 C C . ASN A 1 101 ? 5.549 1.115 6.990 1.00 97.56 101 ASN A C 1
ATOM 773 O O . ASN A 1 101 ? 5.196 1.202 8.166 1.00 97.56 101 ASN A O 1
ATOM 777 N N . ILE A 1 102 ? 5.930 -0.029 6.422 1.00 97.44 102 ILE A N 1
ATOM 778 C CA . ILE A 1 102 ? 5.942 -1.337 7.080 1.00 97.44 102 ILE A CA 1
ATOM 779 C C . ILE A 1 102 ? 7.383 -1.841 7.144 1.00 97.44 102 ILE A C 1
ATOM 781 O O . ILE A 1 102 ? 7.986 -2.154 6.116 1.00 97.44 102 ILE A O 1
ATOM 785 N N . ILE A 1 103 ? 7.945 -1.947 8.352 1.00 96.38 103 ILE A N 1
ATOM 786 C CA . ILE A 1 103 ? 9.346 -2.354 8.555 1.00 96.38 103 ILE A CA 1
ATOM 787 C C . ILE A 1 103 ? 9.440 -3.433 9.633 1.00 96.38 103 ILE A C 1
ATOM 789 O O . ILE A 1 103 ? 9.109 -3.187 10.789 1.00 96.38 103 ILE A O 1
ATOM 793 N N . ASN A 1 104 ? 9.970 -4.614 9.301 1.00 95.94 104 ASN A N 1
ATOM 794 C CA . ASN A 1 104 ? 10.066 -5.744 10.239 1.00 95.94 104 ASN A CA 1
ATOM 795 C C . ASN A 1 104 ? 8.699 -6.086 10.872 1.00 95.94 104 ASN A C 1
ATOM 797 O O . ASN A 1 104 ? 8.598 -6.288 12.083 1.00 95.94 104 ASN A O 1
ATOM 801 N N . ALA A 1 105 ? 7.644 -6.063 10.059 1.00 95.44 105 ALA A N 1
ATOM 802 C CA . ALA A 1 105 ? 6.270 -6.346 10.456 1.00 95.44 105 ALA A CA 1
ATOM 803 C C . ALA A 1 105 ? 5.513 -6.983 9.282 1.00 95.44 105 ALA A C 1
ATOM 805 O O . ALA A 1 105 ? 5.871 -6.763 8.123 1.00 95.44 105 ALA A O 1
ATOM 806 N N . SER A 1 106 ? 4.455 -7.743 9.567 1.00 96.19 106 SER A N 1
ATOM 807 C CA . SER A 1 106 ? 3.662 -8.462 8.552 1.00 96.19 106 SER A CA 1
ATOM 808 C C . SER A 1 106 ? 2.149 -8.206 8.684 1.00 96.19 106 SER A C 1
ATOM 810 O O . SER A 1 106 ? 1.388 -9.157 8.860 1.00 96.19 106 SER A O 1
ATOM 812 N N . PRO A 1 107 ? 1.680 -6.941 8.647 1.00 97.38 107 PRO A N 1
ATOM 813 C CA . PRO A 1 107 ? 0.260 -6.628 8.757 1.00 97.38 107 PRO A CA 1
ATOM 814 C C . PRO A 1 107 ? -0.581 -7.114 7.567 1.00 97.38 107 PRO A C 1
ATOM 816 O O . PRO A 1 107 ? -0.097 -7.365 6.459 1.00 97.38 107 PRO A O 1
ATOM 819 N N . LYS A 1 108 ? -1.895 -7.147 7.783 1.00 98.06 108 LYS A N 1
ATOM 820 C CA . LYS A 1 108 ? -2.898 -7.148 6.715 1.00 98.06 108 LYS A CA 1
ATOM 821 C C . LYS A 1 108 ? -3.303 -5.707 6.413 1.00 98.06 108 LYS A C 1
ATOM 823 O O . LYS A 1 108 ? -3.864 -5.032 7.271 1.00 98.06 108 LYS A O 1
ATOM 828 N N . ILE A 1 109 ? -3.060 -5.246 5.190 1.00 98.69 109 ILE A N 1
ATOM 829 C CA . ILE A 1 109 ? -3.568 -3.966 4.683 1.00 98.69 109 ILE A CA 1
ATOM 830 C C . ILE A 1 109 ? -4.691 -4.284 3.706 1.00 98.69 109 ILE A C 1
ATOM 832 O O . ILE A 1 109 ? -4.425 -4.687 2.568 1.00 98.69 109 ILE A O 1
ATOM 836 N N . ILE A 1 110 ? -5.943 -4.187 4.165 1.00 98.69 110 ILE A N 1
ATOM 837 C CA . ILE A 1 110 ? -7.080 -4.733 3.416 1.00 98.69 110 ILE A CA 1
ATOM 838 C C . ILE A 1 110 ? -8.311 -3.832 3.348 1.00 98.69 110 ILE A C 1
ATOM 840 O O . ILE A 1 110 ? -8.627 -3.103 4.278 1.00 98.69 110 ILE A O 1
ATOM 844 N N . ASN A 1 111 ? -9.046 -3.917 2.238 1.00 98.81 111 ASN A N 1
ATOM 845 C CA . ASN A 1 111 ? -10.305 -3.189 2.015 1.00 98.81 111 ASN A CA 1
ATOM 846 C C . ASN A 1 111 ? -10.183 -1.661 2.180 1.00 98.81 111 ASN A C 1
ATOM 848 O O . ASN A 1 111 ? -11.150 -0.992 2.543 1.00 98.81 111 ASN A O 1
ATOM 852 N N . ASN A 1 112 ? -9.001 -1.091 1.937 1.00 98.94 112 ASN A N 1
ATOM 853 C CA . ASN A 1 112 ? -8.788 0.350 2.019 1.00 98.94 112 ASN A CA 1
ATOM 854 C C . ASN A 1 112 ? -8.934 1.015 0.648 1.00 98.94 112 ASN A C 1
ATOM 856 O O . ASN A 1 112 ? -8.706 0.405 -0.397 1.00 98.94 112 ASN A O 1
ATOM 860 N N . ARG A 1 113 ? -9.295 2.295 0.656 1.00 98.81 113 ARG A N 1
ATOM 861 C CA . ARG A 1 113 ? -9.381 3.156 -0.525 1.00 98.81 113 ARG A CA 1
ATOM 862 C C . ARG A 1 113 ? -8.339 4.262 -0.393 1.00 98.81 113 ARG A C 1
ATOM 864 O O . ARG A 1 113 ? -8.440 5.060 0.526 1.00 98.81 113 ARG A O 1
ATOM 871 N N . PHE A 1 114 ? -7.357 4.319 -1.281 1.00 98.75 114 PHE A N 1
ATOM 872 C CA . PHE A 1 114 ? -6.366 5.390 -1.380 1.00 98.75 114 PHE A CA 1
ATOM 873 C C . PHE A 1 114 ? -6.740 6.267 -2.566 1.00 98.75 114 PHE A C 1
ATOM 875 O O . PHE A 1 114 ? -6.514 5.880 -3.711 1.00 98.75 114 PHE A O 1
ATOM 882 N N . ASN A 1 115 ? -7.346 7.417 -2.293 1.00 98.06 115 ASN A N 1
ATOM 883 C CA . ASN A 1 115 ? -7.915 8.277 -3.316 1.00 98.06 115 ASN A CA 1
ATOM 884 C C . ASN A 1 115 ? -7.210 9.633 -3.364 1.00 98.06 115 ASN A C 1
ATOM 886 O O . ASN A 1 115 ? -7.076 10.300 -2.334 1.00 98.06 115 ASN A O 1
ATOM 890 N N . ASN A 1 116 ? -6.819 10.050 -4.570 1.00 97.12 116 ASN A N 1
ATOM 891 C CA . ASN A 1 116 ? -6.221 11.357 -4.839 1.00 97.12 116 ASN A CA 1
ATOM 892 C C . ASN A 1 116 ? -4.998 11.659 -3.948 1.00 97.12 116 ASN A C 1
ATOM 894 O O . ASN A 1 116 ? -4.915 12.705 -3.303 1.00 97.12 116 ASN A O 1
ATOM 898 N N . PHE A 1 117 ? -4.062 10.710 -3.856 1.00 96.50 117 PHE A N 1
ATOM 899 C CA . PHE A 1 117 ? -2.803 10.916 -3.138 1.00 96.50 117 PHE A CA 1
ATOM 900 C C . PHE A 1 117 ? -1.736 11.548 -4.040 1.00 96.50 117 PHE A C 1
ATOM 902 O O . PHE A 1 117 ? -1.675 11.262 -5.234 1.00 96.50 117 PHE A O 1
ATOM 909 N N . GLN A 1 118 ? -0.851 12.357 -3.463 1.00 95.44 118 GLN A N 1
ATOM 910 C CA . GLN A 1 118 ? 0.286 12.959 -4.161 1.00 95.44 118 GLN A CA 1
ATOM 911 C C . GLN A 1 118 ? 1.562 12.781 -3.340 1.00 95.44 118 GLN A C 1
ATOM 913 O O . GLN A 1 118 ? 1.669 13.308 -2.239 1.00 95.44 118 GLN A O 1
ATOM 918 N N . ILE A 1 119 ? 2.541 12.061 -3.872 1.00 94.38 119 ILE A N 1
ATOM 919 C CA . ILE A 1 119 ? 3.836 11.868 -3.218 1.00 94.38 119 ILE A CA 1
ATOM 920 C C . ILE A 1 119 ? 4.914 12.466 -4.116 1.00 94.38 119 ILE A C 1
ATOM 922 O O . ILE A 1 119 ? 5.208 11.923 -5.181 1.00 94.38 119 ILE A O 1
ATOM 926 N N . ASP A 1 120 ? 5.503 13.570 -3.668 1.00 90.06 120 ASP A N 1
ATOM 927 C CA . ASP A 1 120 ? 6.642 14.209 -4.319 1.00 90.06 120 ASP A CA 1
ATOM 928 C C . ASP A 1 120 ? 7.864 14.069 -3.405 1.00 90.06 120 ASP A C 1
ATOM 930 O O . ASP A 1 120 ? 7.954 14.700 -2.348 1.00 90.06 120 ASP A O 1
ATOM 934 N N . 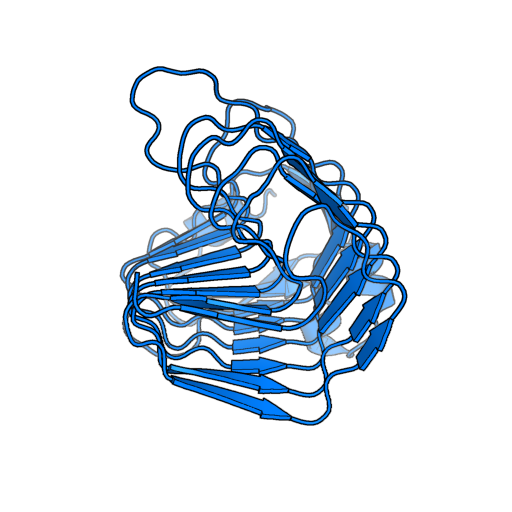GLY A 1 121 ? 8.810 13.216 -3.797 1.00 77.31 121 GLY A N 1
ATOM 935 C CA . GLY A 1 121 ? 9.973 12.877 -2.973 1.00 77.31 121 GLY A CA 1
ATOM 936 C C . GLY A 1 121 ? 11.297 13.016 -3.707 1.00 77.31 121 GLY A C 1
ATOM 937 O O . GLY A 1 121 ? 11.317 13.079 -4.922 1.00 77.31 121 GLY A O 1
ATOM 938 N N . GLN A 1 122 ? 12.417 13.049 -2.982 1.00 81.88 122 GLN A N 1
ATOM 939 C CA . GLN A 1 122 ? 13.777 12.967 -3.550 1.00 81.88 122 GLN A CA 1
ATOM 940 C C . GLN A 1 122 ? 14.527 11.688 -3.127 1.00 81.88 122 GLN A C 1
ATOM 942 O O . GLN A 1 122 ? 15.723 11.569 -3.363 1.00 81.88 122 GLN A O 1
ATOM 947 N N . ALA A 1 123 ? 13.828 10.751 -2.485 1.00 87.06 123 ALA A N 1
ATOM 948 C CA . ALA A 1 123 ? 14.330 9.463 -2.000 1.00 87.06 123 ALA A CA 1
ATOM 949 C C . ALA A 1 123 ? 13.237 8.396 -2.162 1.00 87.06 123 ALA A C 1
ATOM 951 O O . ALA A 1 123 ? 12.125 8.750 -2.539 1.00 87.06 123 ALA A O 1
ATOM 952 N N . GLU A 1 124 ? 13.496 7.123 -1.850 1.00 90.81 124 GLU A N 1
ATOM 953 C CA . GLU A 1 124 ? 12.550 6.008 -2.071 1.00 90.81 124 GLU A CA 1
ATOM 954 C C . GLU A 1 124 ? 11.100 6.358 -1.689 1.00 90.81 124 GLU A C 1
ATOM 956 O O . GLU A 1 124 ? 10.852 6.908 -0.615 1.00 90.81 124 GLU A O 1
ATOM 961 N N . SER A 1 125 ? 10.133 6.099 -2.572 1.00 93.69 125 SER A N 1
ATOM 962 C CA . SER A 1 125 ? 8.744 6.530 -2.351 1.00 93.69 125 SER A CA 1
ATOM 963 C C . SER A 1 125 ? 7.717 5.455 -2.650 1.00 93.69 125 SER A C 1
ATOM 965 O O . SER A 1 125 ? 7.842 4.705 -3.621 1.00 93.69 125 SER A O 1
ATOM 967 N N . ALA A 1 126 ? 6.672 5.403 -1.823 1.00 96.25 126 ALA A N 1
ATOM 968 C CA . ALA A 1 126 ? 5.586 4.459 -2.025 1.00 96.25 126 ALA A CA 1
ATOM 969 C C . ALA A 1 126 ? 4.265 4.862 -1.378 1.00 96.25 126 ALA A C 1
ATOM 971 O O . ALA A 1 126 ? 4.231 5.578 -0.380 1.00 96.25 126 ALA A O 1
ATOM 972 N N . VAL A 1 127 ? 3.157 4.318 -1.886 1.00 98.00 127 VAL A N 1
ATOM 973 C CA . VAL A 1 127 ? 1.907 4.331 -1.110 1.00 98.00 127 VAL A CA 1
ATOM 974 C C . VAL A 1 127 ? 2.025 3.326 0.029 1.00 98.00 127 VAL A C 1
ATOM 976 O O . VAL A 1 127 ? 1.764 3.660 1.175 1.00 98.00 127 VAL A O 1
ATOM 979 N N . ILE A 1 128 ? 2.476 2.109 -0.264 1.00 98.69 128 ILE A N 1
ATOM 980 C CA . ILE A 1 128 ? 2.760 1.080 0.733 1.00 98.69 128 ILE A CA 1
ATOM 981 C C . ILE A 1 128 ? 4.192 0.604 0.524 1.00 98.69 128 ILE A C 1
ATOM 983 O O . ILE A 1 128 ? 4.503 -0.008 -0.499 1.00 98.69 128 ILE A O 1
ATOM 987 N N . PHE A 1 129 ? 5.058 0.879 1.494 1.00 98.06 129 PHE A N 1
ATOM 988 C CA . PHE A 1 129 ? 6.413 0.349 1.535 1.00 98.06 129 PHE A CA 1
ATOM 989 C C . PHE A 1 129 ? 6.497 -0.799 2.532 1.00 98.06 129 PHE A C 1
ATOM 991 O O . PHE A 1 129 ? 6.102 -0.645 3.685 1.00 98.06 129 PHE A O 1
ATOM 998 N N . CYS A 1 130 ? 7.064 -1.919 2.100 1.00 97.81 130 CYS A N 1
ATOM 999 C CA . CYS A 1 130 ? 7.295 -3.100 2.916 1.00 97.81 130 CYS A CA 1
ATOM 1000 C C . CYS A 1 130 ? 8.778 -3.479 2.892 1.00 97.81 130 CYS A C 1
ATOM 1002 O O . CYS A 1 130 ? 9.330 -3.774 1.830 1.00 97.81 130 CYS A O 1
ATOM 1004 N N . SER A 1 131 ? 9.398 -3.544 4.068 1.00 96.94 131 SER A N 1
ATOM 1005 C CA . SER A 1 131 ? 10.769 -4.016 4.262 1.00 96.94 131 SER A CA 1
ATOM 1006 C C . SER A 1 131 ? 10.817 -5.119 5.314 1.00 96.94 131 SER A C 1
ATOM 1008 O O . SER A 1 131 ? 10.323 -4.925 6.427 1.00 96.94 131 SER A O 1
ATOM 1010 N N . ASN A 1 132 ? 11.417 -6.265 4.973 1.00 96.75 132 ASN A N 1
ATOM 1011 C CA . ASN A 1 132 ? 11.438 -7.463 5.822 1.00 96.75 132 ASN A CA 1
ATOM 1012 C C . ASN A 1 132 ? 10.031 -7.841 6.324 1.00 96.75 132 ASN A C 1
ATOM 1014 O O . ASN A 1 132 ? 9.746 -7.836 7.523 1.00 96.75 132 ASN A O 1
ATOM 1018 N N . SER A 1 133 ? 9.126 -8.083 5.375 1.00 95.94 133 SER A N 1
ATOM 1019 C CA . SER A 1 133 ? 7.696 -8.247 5.624 1.00 95.94 133 SER A CA 1
ATOM 1020 C C . SER A 1 133 ? 7.114 -9.442 4.876 1.00 95.94 133 SER A C 1
ATOM 1022 O O . SER A 1 133 ? 7.528 -9.749 3.762 1.00 95.94 133 SER A O 1
ATOM 1024 N N . SER A 1 134 ? 6.106 -10.092 5.457 1.00 96.50 134 SER A N 1
ATOM 1025 C CA . SER A 1 134 ? 5.253 -11.087 4.784 1.00 96.50 134 SER A CA 1
ATOM 1026 C C . SER A 1 134 ? 3.795 -10.617 4.683 1.00 96.50 134 SER A C 1
ATOM 1028 O O . SER A 1 134 ? 2.865 -11.412 4.794 1.00 96.50 134 SER A O 1
ATOM 1030 N N . SER A 1 135 ? 3.587 -9.303 4.531 1.00 97.38 135 SER A N 1
ATOM 1031 C CA . SER A 1 135 ? 2.254 -8.686 4.570 1.00 97.38 135 SER A CA 1
ATOM 1032 C C . SER A 1 135 ? 1.299 -9.204 3.494 1.00 97.38 135 SER A C 1
ATOM 1034 O O . SER A 1 135 ? 1.686 -9.510 2.359 1.00 97.38 135 SER A O 1
ATOM 1036 N N . LEU A 1 136 ? 0.010 -9.187 3.837 1.00 98.31 136 LEU A N 1
ATOM 1037 C CA . LEU A 1 136 ? -1.087 -9.313 2.884 1.00 98.31 136 LEU A CA 1
ATOM 1038 C C . LEU A 1 136 ? -1.571 -7.916 2.495 1.00 98.31 136 LEU A C 1
ATOM 1040 O O . LEU A 1 136 ? -2.061 -7.171 3.342 1.00 98.31 136 LEU A O 1
ATOM 1044 N N . ILE A 1 137 ? -1.497 -7.591 1.208 1.00 98.88 137 ILE A N 1
ATOM 1045 C CA . ILE A 1 137 ? -2.061 -6.364 0.645 1.00 98.88 137 ILE A CA 1
ATOM 1046 C C . ILE A 1 137 ? -3.193 -6.780 -0.283 1.00 98.88 137 ILE A C 1
ATOM 1048 O O . ILE A 1 137 ? -2.939 -7.271 -1.389 1.00 98.88 137 ILE A O 1
ATOM 1052 N N . ALA A 1 138 ? -4.441 -6.646 0.172 1.00 98.88 138 ALA A N 1
ATOM 1053 C CA . ALA A 1 138 ? -5.568 -7.192 -0.574 1.00 98.88 138 ALA A CA 1
ATOM 1054 C C . ALA A 1 138 ? -6.854 -6.372 -0.557 1.00 98.88 138 ALA A C 1
ATOM 1056 O O . ALA A 1 138 ? -7.198 -5.742 0.435 1.00 98.88 138 ALA A O 1
ATOM 1057 N N . ASN A 1 139 ? -7.615 -6.453 -1.651 1.00 98.81 139 ASN A N 1
ATOM 1058 C CA . ASN A 1 139 ? -8.908 -5.777 -1.804 1.00 98.81 139 ASN A CA 1
ATOM 1059 C C . ASN A 1 139 ? -8.829 -4.253 -1.622 1.00 98.81 139 ASN A C 1
ATOM 1061 O O . ASN A 1 139 ? -9.816 -3.627 -1.239 1.00 98.81 139 ASN A O 1
ATOM 1065 N N . ASN A 1 140 ? -7.662 -3.649 -1.846 1.00 98.94 140 ASN A N 1
ATOM 1066 C CA . ASN A 1 140 ? -7.526 -2.202 -1.780 1.00 98.94 140 ASN A CA 1
ATOM 1067 C C . ASN A 1 140 ? -7.797 -1.579 -3.151 1.00 98.94 140 ASN A C 1
ATOM 1069 O O . ASN A 1 140 ? -7.536 -2.187 -4.194 1.00 98.94 140 ASN A O 1
ATOM 1073 N N . ILE A 1 141 ? -8.283 -0.343 -3.138 1.00 98.88 141 ILE A N 1
ATOM 1074 C CA . ILE A 1 141 ? -8.448 0.490 -4.327 1.00 98.88 141 ILE A CA 1
ATOM 1075 C C . ILE A 1 141 ? -7.474 1.654 -4.209 1.00 98.88 141 ILE A C 1
ATOM 1077 O O . ILE A 1 141 ? -7.508 2.382 -3.224 1.00 98.88 141 ILE A O 1
ATOM 1081 N N . PHE A 1 142 ? -6.627 1.833 -5.211 1.00 98.81 142 PHE A N 1
ATOM 1082 C CA . PHE A 1 142 ? -5.741 2.975 -5.366 1.00 98.81 142 PHE A CA 1
ATOM 1083 C C . PHE A 1 142 ? -6.209 3.737 -6.607 1.00 98.81 142 PHE A C 1
ATOM 1085 O O . PHE A 1 142 ? -6.162 3.186 -7.710 1.00 98.81 142 PHE A O 1
ATOM 1092 N N . SER A 1 143 ? -6.696 4.963 -6.436 1.00 98.19 143 SER A N 1
ATOM 1093 C CA . SER A 1 143 ? -7.322 5.740 -7.507 1.00 98.19 143 SER A CA 1
ATOM 1094 C C . SER A 1 143 ? -6.804 7.170 -7.556 1.00 98.19 143 SER A C 1
ATOM 1096 O O . SER A 1 143 ? -6.605 7.812 -6.523 1.00 98.19 143 SER A O 1
ATOM 1098 N N . ASP A 1 144 ? -6.613 7.661 -8.782 1.00 97.69 144 ASP A N 1
ATOM 1099 C CA . ASP A 1 144 ? -6.310 9.066 -9.083 1.00 97.69 144 ASP A CA 1
ATOM 1100 C C . ASP A 1 144 ? -5.062 9.596 -8.348 1.00 97.69 144 ASP A C 1
ATOM 1102 O O . ASP A 1 144 ? -4.969 10.769 -8.000 1.00 97.69 144 ASP A O 1
ATOM 1106 N N . GLY A 1 145 ? -4.105 8.707 -8.071 1.00 97.31 145 GLY A N 1
ATOM 1107 C CA . GLY A 1 145 ? -2.902 9.020 -7.311 1.00 97.31 145 GLY A CA 1
ATOM 1108 C C . GLY A 1 145 ? -1.674 9.298 -8.175 1.00 97.31 145 GLY A C 1
ATOM 1109 O O . GLY A 1 145 ? -1.532 8.781 -9.287 1.00 97.31 145 GLY A O 1
ATOM 1110 N N . MET A 1 146 ? -0.744 10.079 -7.634 1.00 95.62 146 MET A N 1
ATOM 1111 C CA . MET A 1 146 ? 0.517 10.425 -8.279 1.00 95.62 146 MET A CA 1
ATOM 1112 C C . MET A 1 146 ? 1.702 10.174 -7.344 1.00 95.62 146 MET A C 1
ATOM 1114 O O . MET A 1 146 ? 1.690 10.613 -6.196 1.00 95.62 146 MET A O 1
ATOM 1118 N N . ILE A 1 147 ? 2.753 9.530 -7.858 1.00 94.69 147 ILE A N 1
ATOM 1119 C CA . ILE A 1 147 ? 4.105 9.628 -7.293 1.00 94.69 147 ILE A CA 1
ATOM 1120 C C . ILE A 1 147 ? 5.023 10.225 -8.361 1.00 94.69 147 ILE A C 1
ATOM 1122 O O . ILE A 1 147 ? 5.153 9.655 -9.447 1.00 94.69 147 ILE A O 1
ATOM 1126 N N . ALA A 1 148 ? 5.629 11.378 -8.092 1.00 89.00 148 ALA A N 1
ATOM 1127 C CA . ALA A 1 148 ? 6.458 12.089 -9.061 1.00 89.00 148 ALA A CA 1
ATOM 1128 C C . ALA A 1 148 ? 7.688 12.741 -8.416 1.00 89.00 148 ALA A C 1
ATOM 1130 O O . ALA A 1 148 ? 7.899 12.683 -7.207 1.00 89.00 148 ALA A O 1
ATOM 1131 N N . LEU A 1 149 ? 8.525 13.337 -9.274 1.00 81.00 149 LEU A N 1
ATOM 1132 C CA . LEU A 1 149 ? 9.753 14.071 -8.928 1.00 81.00 149 LEU A CA 1
ATOM 1133 C C . LEU A 1 149 ? 10.786 13.278 -8.113 1.00 81.00 149 LEU A C 1
ATOM 1135 O O . LEU A 1 149 ? 11.720 13.863 -7.571 1.00 81.00 149 LEU A O 1
ATOM 1139 N N . ASN A 1 150 ? 10.631 11.960 -8.090 1.00 74.00 150 ASN A N 1
ATOM 1140 C CA . ASN A 1 150 ? 11.419 11.024 -7.319 1.00 74.00 150 ASN A CA 1
ATOM 1141 C C . ASN A 1 150 ? 12.580 10.504 -8.141 1.00 74.00 150 ASN A C 1
ATOM 1143 O O . ASN A 1 150 ? 12.292 9.804 -9.074 1.00 74.00 150 ASN A O 1
ATOM 1147 N N . TYR A 1 151 ? 13.845 10.757 -7.822 1.00 79.88 151 TYR A N 1
ATOM 1148 C CA . TYR A 1 151 ? 14.970 10.331 -8.678 1.00 79.88 151 TYR A CA 1
ATOM 1149 C C . TYR A 1 151 ? 15.535 8.936 -8.361 1.00 79.88 151 TYR A C 1
ATOM 1151 O O . TYR A 1 151 ? 16.614 8.595 -8.837 1.00 79.88 151 TYR A O 1
ATOM 1159 N N . GLU A 1 152 ? 14.835 8.159 -7.537 1.00 87.00 152 GLU A N 1
ATOM 1160 C CA . GLU A 1 152 ? 15.289 6.881 -6.984 1.00 87.00 152 GLU A CA 1
ATOM 1161 C C . GLU A 1 152 ? 14.239 5.787 -7.283 1.00 87.00 152 GLU A C 1
ATOM 1163 O O . GLU A 1 152 ? 13.556 5.816 -8.310 1.00 87.00 152 GLU A O 1
ATOM 1168 N N . LEU A 1 153 ? 14.096 4.813 -6.382 1.00 91.50 153 LEU A N 1
ATOM 1169 C CA . LEU A 1 153 ? 13.162 3.693 -6.466 1.00 91.50 153 LEU A CA 1
ATOM 1170 C C . LEU A 1 153 ? 11.738 4.086 -6.035 1.00 91.50 153 LEU A C 1
ATOM 1172 O O . LEU A 1 153 ? 11.533 4.606 -4.934 1.00 91.50 153 LEU A O 1
ATOM 1176 N N . THR A 1 154 ? 10.732 3.779 -6.861 1.00 93.00 154 THR A N 1
ATOM 1177 C CA . THR A 1 154 ? 9.325 4.111 -6.561 1.00 93.00 154 THR A CA 1
ATOM 1178 C C . THR A 1 154 ? 8.346 2.991 -6.899 1.00 93.00 154 THR A C 1
ATOM 1180 O O . THR A 1 154 ? 8.402 2.405 -7.979 1.00 93.00 154 THR A O 1
ATOM 1183 N N . GLY A 1 155 ? 7.373 2.749 -6.016 1.00 94.94 155 GLY A N 1
ATOM 1184 C CA . GLY A 1 155 ? 6.263 1.829 -6.273 1.00 94.94 155 GLY A CA 1
ATOM 1185 C C . GLY A 1 155 ? 4.983 2.246 -5.561 1.00 94.94 155 GLY A C 1
ATOM 1186 O O . GLY A 1 155 ? 5.058 2.674 -4.420 1.00 94.94 155 GLY A O 1
ATOM 1187 N N . TRP A 1 156 ? 3.792 2.082 -6.151 1.00 97.56 156 TRP A N 1
ATOM 1188 C CA . TRP A 1 156 ? 2.568 2.193 -5.331 1.00 97.56 156 TRP A CA 1
ATOM 1189 C C . TRP A 1 156 ? 2.602 1.170 -4.196 1.00 97.56 156 TRP A C 1
ATOM 1191 O O . TRP A 1 156 ? 2.391 1.519 -3.039 1.00 97.56 156 TRP A O 1
ATOM 1201 N N . ILE A 1 157 ? 2.982 -0.063 -4.520 1.00 98.69 157 ILE A N 1
ATOM 1202 C CA . ILE A 1 157 ? 3.446 -1.056 -3.561 1.00 98.69 157 ILE A CA 1
ATOM 1203 C C . ILE A 1 157 ? 4.927 -1.305 -3.838 1.00 98.69 157 ILE A C 1
ATOM 1205 O O . ILE A 1 157 ? 5.289 -1.767 -4.923 1.00 98.69 157 ILE A O 1
ATOM 1209 N N . LEU A 1 158 ? 5.777 -1.017 -2.856 1.00 97.88 158 LEU A N 1
ATOM 1210 C CA . LEU A 1 158 ? 7.216 -1.239 -2.923 1.00 97.88 158 LEU A CA 1
ATOM 1211 C C . LEU A 1 158 ? 7.635 -2.285 -1.887 1.00 97.88 158 LEU A C 1
ATOM 1213 O O . LEU A 1 158 ? 7.431 -2.112 -0.690 1.00 97.88 158 LEU A O 1
ATOM 1217 N N . SER A 1 159 ? 8.234 -3.372 -2.361 1.00 98.12 159 SER A N 1
ATOM 1218 C CA . SER A 1 159 ? 8.637 -4.536 -1.576 1.00 98.12 159 SER A CA 1
ATOM 1219 C C . SER A 1 159 ? 10.152 -4.693 -1.590 1.00 98.12 159 SER A C 1
ATOM 1221 O O . SER A 1 159 ? 10.727 -4.891 -2.659 1.00 98.12 159 SER A O 1
ATOM 1223 N N . LYS A 1 160 ? 10.796 -4.676 -0.419 1.00 97.50 160 LYS A N 1
ATOM 1224 C CA . LYS A 1 160 ? 12.237 -4.923 -0.254 1.00 97.50 160 LYS A CA 1
ATOM 1225 C C . LYS A 1 160 ? 12.478 -6.057 0.738 1.00 97.50 160 LYS A C 1
ATOM 1227 O O . LYS A 1 160 ? 11.935 -6.025 1.843 1.00 97.50 160 LYS A O 1
ATOM 1232 N N . ASN A 1 161 ? 13.303 -7.042 0.374 1.00 97.56 161 ASN A N 1
ATOM 1233 C CA . ASN A 1 161 ? 13.631 -8.191 1.235 1.00 97.56 161 ASN A CA 1
ATOM 1234 C C . ASN A 1 161 ? 12.381 -8.833 1.870 1.00 97.56 161 ASN A C 1
ATOM 1236 O O . ASN A 1 161 ? 12.350 -9.078 3.073 1.00 97.56 161 ASN A O 1
ATOM 1240 N N . SER A 1 162 ? 11.304 -8.975 1.095 1.00 97.56 162 SER A N 1
ATOM 1241 C CA . SER A 1 162 ? 9.968 -9.306 1.603 1.00 97.56 162 SER A CA 1
ATOM 1242 C C . SER A 1 162 ? 9.321 -10.437 0.801 1.00 97.56 162 SER A C 1
ATOM 1244 O O . SER A 1 162 ? 9.743 -10.739 -0.314 1.00 97.56 162 SER A O 1
ATOM 1246 N N . SER A 1 163 ? 8.278 -11.039 1.371 1.00 97.69 163 SER A N 1
ATOM 1247 C CA . SER A 1 163 ? 7.474 -12.107 0.767 1.00 97.69 163 SER A CA 1
ATOM 1248 C C . SER A 1 163 ? 5.985 -11.765 0.831 1.00 97.69 163 SER A C 1
ATOM 1250 O O . SER A 1 163 ? 5.224 -12.311 1.629 1.00 97.69 163 SER A O 1
ATOM 1252 N N . LEU A 1 164 ? 5.567 -10.793 0.025 1.00 98.62 164 LEU A N 1
ATOM 1253 C CA . LEU A 1 164 ? 4.217 -10.241 0.051 1.00 98.62 164 LEU A CA 1
ATOM 1254 C C . LEU A 1 164 ? 3.223 -11.098 -0.733 1.00 98.62 164 LEU A C 1
ATOM 1256 O O . LEU A 1 164 ? 3.526 -11.629 -1.804 1.00 98.62 164 LEU A O 1
ATOM 1260 N N . THR A 1 165 ? 1.979 -11.116 -0.256 1.00 98.69 165 THR A N 1
ATOM 1261 C CA . THR A 1 165 ? 0.826 -11.498 -1.080 1.00 98.69 165 THR A CA 1
ATOM 1262 C C . THR A 1 165 ? 0.065 -10.242 -1.481 1.00 98.69 165 THR A C 1
ATOM 1264 O O . THR A 1 165 ? -0.558 -9.591 -0.645 1.00 98.69 165 THR A O 1
ATOM 1267 N N . ILE A 1 166 ? 0.102 -9.906 -2.769 1.00 98.88 166 ILE A N 1
ATOM 1268 C CA . ILE A 1 166 ? -0.568 -8.744 -3.355 1.00 98.88 166 ILE A CA 1
ATOM 1269 C C . ILE A 1 166 ? -1.736 -9.266 -4.182 1.00 98.88 166 ILE A C 1
ATOM 1271 O O . ILE A 1 166 ? -1.541 -9.824 -5.268 1.00 98.88 166 ILE A O 1
ATOM 1275 N N . LYS A 1 167 ? -2.951 -9.134 -3.646 1.00 98.88 167 LYS A N 1
ATOM 1276 C CA . LYS A 1 167 ? -4.121 -9.836 -4.173 1.00 98.88 167 LYS A CA 1
ATOM 1277 C C . LYS A 1 167 ? -5.344 -8.951 -4.380 1.00 98.88 167 LYS A C 1
ATOM 1279 O O . LYS A 1 167 ? -5.780 -8.289 -3.449 1.00 98.88 167 LYS A O 1
ATOM 1284 N N . ASN A 1 168 ? -5.991 -9.059 -5.540 1.00 98.88 168 ASN A N 1
ATOM 1285 C CA . ASN A 1 168 ? -7.304 -8.445 -5.782 1.00 98.88 168 ASN A CA 1
ATOM 1286 C C . ASN A 1 168 ? -7.338 -6.936 -5.476 1.00 98.88 168 ASN A C 1
ATOM 1288 O O . ASN A 1 168 ? -8.318 -6.412 -4.953 1.00 98.88 168 ASN A O 1
ATOM 1292 N N . ASN A 1 169 ? -6.240 -6.233 -5.748 1.00 98.94 169 ASN A N 1
ATOM 1293 C CA . ASN A 1 169 ? -6.205 -4.781 -5.656 1.00 98.94 169 ASN A CA 1
ATOM 1294 C C . ASN A 1 169 ? -6.576 -4.170 -7.009 1.00 98.94 169 ASN A C 1
ATOM 1296 O O . ASN A 1 169 ? -6.224 -4.705 -8.067 1.00 98.94 169 ASN A O 1
ATOM 1300 N N . LEU A 1 170 ? -7.249 -3.025 -6.966 1.00 98.81 170 LEU A N 1
ATOM 1301 C CA . LEU A 1 170 ? -7.474 -2.168 -8.123 1.00 98.81 170 LEU A CA 1
ATOM 1302 C C . LEU A 1 170 ? -6.511 -0.988 -8.046 1.00 98.81 170 LEU A C 1
ATOM 1304 O O . LEU A 1 170 ? -6.499 -0.262 -7.058 1.00 98.81 170 LEU A O 1
ATOM 1308 N N . MET A 1 171 ? -5.722 -0.793 -9.093 1.00 98.62 171 MET A N 1
ATOM 1309 C CA . MET A 1 171 ? -4.864 0.368 -9.272 1.00 98.62 171 MET A CA 1
ATOM 1310 C C . MET A 1 171 ? -5.295 1.080 -10.544 1.00 98.62 171 MET A C 1
ATOM 1312 O O . MET A 1 171 ? -5.153 0.524 -11.637 1.00 98.62 171 MET A O 1
ATOM 1316 N N . GLU A 1 172 ? -5.860 2.278 -10.419 1.00 98.12 172 GLU A N 1
ATOM 1317 C CA . GLU A 1 172 ? -6.433 2.974 -11.563 1.00 98.12 172 GLU A CA 1
ATOM 1318 C C . GLU A 1 172 ? -6.146 4.467 -11.628 1.00 98.12 172 GLU A C 1
ATOM 1320 O O . GLU A 1 172 ? -5.979 5.141 -10.613 1.00 98.12 172 GLU A O 1
ATOM 1325 N N . ASN A 1 173 ? -6.099 4.971 -12.865 1.00 97.19 173 ASN A N 1
ATOM 1326 C CA . ASN A 1 173 ? -5.902 6.389 -13.184 1.00 97.19 173 ASN A CA 1
ATOM 1327 C C . ASN A 1 173 ? -4.675 6.999 -12.492 1.00 97.19 173 ASN A C 1
ATOM 1329 O O . ASN A 1 173 ? -4.677 8.161 -12.093 1.00 97.19 173 ASN A O 1
ATOM 1333 N N . GLY A 1 174 ? -3.635 6.188 -12.332 1.00 95.31 174 GLY A N 1
ATOM 1334 C CA . GLY A 1 174 ? -2.427 6.569 -11.632 1.00 95.31 174 GLY A CA 1
ATOM 1335 C C . GLY A 1 174 ? -1.365 7.186 -12.527 1.00 95.31 174 GLY A C 1
ATOM 1336 O O . GLY A 1 174 ? -1.316 6.944 -13.739 1.00 95.31 174 GLY A O 1
ATOM 1337 N N . TYR A 1 175 ? -0.439 7.899 -11.894 1.00 95.69 175 TYR A N 1
ATOM 1338 C CA . TYR A 1 175 ? 0.857 8.225 -12.472 1.00 95.69 175 TYR A CA 1
ATOM 1339 C C . TYR A 1 175 ? 1.984 7.867 -11.502 1.00 95.69 175 TYR A C 1
ATOM 1341 O O . TYR A 1 175 ? 1.939 8.205 -10.319 1.00 95.69 175 TYR A O 1
ATOM 1349 N N . VAL A 1 176 ? 3.023 7.218 -12.018 1.00 93.88 176 VAL A N 1
ATOM 1350 C CA . VAL A 1 176 ? 4.309 7.064 -11.330 1.00 93.88 176 VAL A CA 1
ATOM 1351 C C . VAL A 1 176 ? 5.426 7.511 -12.261 1.00 93.88 176 VAL A C 1
ATOM 1353 O O . VAL A 1 176 ? 5.454 7.129 -13.427 1.00 93.88 176 VAL A O 1
ATOM 1356 N N . GLY A 1 177 ? 6.357 8.337 -11.808 1.00 91.06 177 GLY A N 1
ATOM 1357 C CA . GLY A 1 177 ? 7.393 8.789 -12.725 1.00 91.06 177 GLY A CA 1
ATOM 1358 C C . GLY A 1 177 ? 8.460 9.672 -12.130 1.00 91.06 177 GLY A C 1
ATOM 1359 O O . GLY A 1 177 ? 8.500 9.905 -10.924 1.00 91.06 177 GLY A O 1
ATOM 1360 N N . PHE A 1 178 ? 9.328 10.147 -13.023 1.00 89.94 178 PHE A N 1
ATOM 1361 C CA . PHE A 1 178 ? 10.576 10.850 -12.708 1.00 89.94 178 PHE A CA 1
ATOM 1362 C C . PHE A 1 178 ? 11.581 10.035 -11.889 1.00 89.94 178 PHE A C 1
ATOM 1364 O O . PHE A 1 178 ? 12.600 10.605 -11.514 1.00 89.94 178 PHE A O 1
ATOM 1371 N N . SER A 1 179 ? 11.305 8.739 -11.698 1.00 88.31 179 SER A N 1
ATOM 1372 C CA . SER A 1 179 ? 12.049 7.739 -10.920 1.00 88.31 179 SER A CA 1
ATOM 1373 C C . SER A 1 179 ? 12.595 6.649 -11.812 1.00 88.31 179 SER A C 1
ATOM 1375 O O . SER A 1 179 ? 12.127 6.449 -12.935 1.00 88.31 179 SER A O 1
ATOM 1377 N N . ASP A 1 180 ? 13.614 5.962 -11.316 1.00 87.69 180 ASP A N 1
ATOM 1378 C CA . ASP A 1 180 ? 14.209 4.850 -12.028 1.00 87.69 180 ASP A CA 1
ATOM 1379 C C . ASP A 1 180 ? 14.947 3.930 -11.044 1.00 87.69 180 ASP A C 1
ATOM 1381 O O . ASP A 1 180 ? 15.967 4.346 -10.491 1.00 87.69 180 ASP A O 1
ATOM 1385 N N . PRO A 1 181 ? 14.487 2.683 -10.823 1.00 89.94 181 PRO A N 1
ATOM 1386 C CA . PRO A 1 181 ? 13.313 2.031 -11.422 1.00 89.94 181 PRO A CA 1
ATOM 1387 C C . PRO A 1 181 ? 11.953 2.426 -10.813 1.00 89.94 181 PRO A C 1
ATOM 1389 O O . PRO A 1 181 ? 11.858 2.795 -9.639 1.00 89.94 181 PRO A O 1
ATOM 1392 N N . THR A 1 182 ? 10.869 2.238 -11.580 1.00 91.75 182 THR A N 1
ATOM 1393 C CA . THR A 1 182 ? 9.508 2.644 -11.164 1.00 91.75 182 THR A CA 1
ATOM 1394 C C . THR A 1 182 ? 8.411 1.682 -11.596 1.00 91.75 182 THR A C 1
ATOM 1396 O O . THR A 1 182 ? 8.387 1.205 -12.729 1.00 91.75 182 THR A O 1
ATOM 1399 N N . GLY A 1 183 ? 7.407 1.476 -10.749 1.00 94.94 183 GLY A N 1
ATOM 1400 C CA . GLY A 1 183 ? 6.205 0.755 -11.153 1.00 94.94 183 GLY A CA 1
ATOM 1401 C C . GLY A 1 183 ? 5.020 0.943 -10.226 1.00 9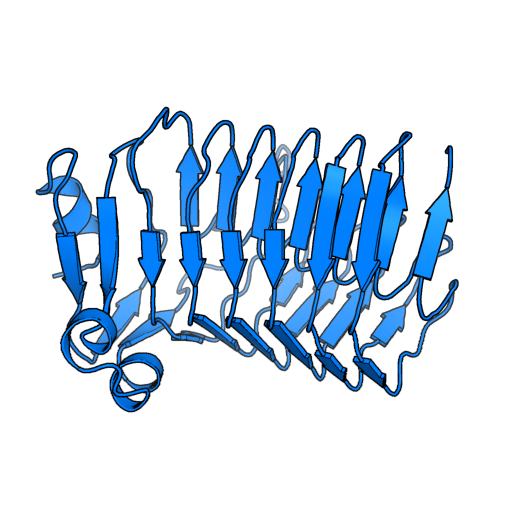4.94 183 GLY A C 1
ATOM 1402 O O . GLY A 1 183 ? 5.031 1.771 -9.322 1.00 94.94 183 GLY A O 1
ATOM 1403 N N . TYR A 1 184 ? 3.974 0.158 -10.451 1.00 97.44 184 TYR A N 1
ATOM 1404 C CA . TYR A 1 184 ? 2.831 0.103 -9.540 1.00 97.44 184 TYR A CA 1
ATOM 1405 C C . TYR A 1 184 ? 3.070 -0.946 -8.457 1.00 97.44 184 TYR A C 1
ATOM 1407 O O . TYR A 1 184 ? 2.825 -0.695 -7.283 1.00 97.44 184 TYR A O 1
ATOM 1415 N N . VAL A 1 185 ? 3.638 -2.090 -8.835 1.00 98.25 185 VAL A N 1
ATOM 1416 C CA . VAL A 1 185 ? 4.213 -3.056 -7.898 1.00 98.25 185 VAL A CA 1
ATOM 1417 C C . VAL A 1 185 ? 5.691 -3.217 -8.219 1.00 98.25 185 VAL A C 1
ATOM 1419 O O . VAL A 1 185 ? 6.037 -3.667 -9.309 1.00 98.25 185 VAL A O 1
ATOM 1422 N N . VAL A 1 186 ? 6.560 -2.879 -7.271 1.00 97.56 186 VAL A N 1
ATOM 1423 C CA . VAL A 1 186 ? 8.014 -3.007 -7.416 1.00 97.56 186 VAL A CA 1
ATOM 1424 C C . VAL A 1 186 ? 8.556 -3.927 -6.335 1.00 97.56 186 VAL A C 1
ATOM 1426 O O . VAL A 1 186 ? 8.248 -3.771 -5.157 1.00 97.56 186 VAL A O 1
ATOM 1429 N N . SER A 1 187 ? 9.344 -4.913 -6.749 1.00 97.94 187 SER A N 1
ATOM 1430 C CA . SER A 1 187 ? 9.914 -5.944 -5.884 1.00 97.94 187 SER A CA 1
ATOM 1431 C C . SER A 1 187 ? 11.431 -5.947 -6.011 1.00 97.94 187 SER A C 1
ATOM 1433 O O . SER A 1 187 ? 11.942 -6.054 -7.121 1.00 97.94 187 SER A O 1
ATOM 1435 N N . VAL A 1 188 ? 12.134 -5.849 -4.886 1.00 97.19 188 VAL A N 1
ATOM 1436 C CA . VAL A 1 188 ? 13.600 -5.831 -4.799 1.00 97.19 188 VAL A CA 1
ATOM 1437 C C . VAL A 1 188 ? 14.045 -6.885 -3.796 1.00 97.19 188 VAL A C 1
ATOM 1439 O O . VAL A 1 188 ? 13.571 -6.878 -2.654 1.00 97.19 188 VAL A O 1
ATOM 1442 N N . ALA A 1 189 ? 14.906 -7.814 -4.220 1.00 97.31 189 ALA A N 1
ATOM 1443 C CA . ALA A 1 189 ? 15.324 -8.968 -3.421 1.00 97.31 189 ALA A CA 1
ATOM 1444 C C . ALA A 1 189 ? 14.141 -9.652 -2.694 1.00 97.31 189 ALA A C 1
ATOM 1446 O O . ALA A 1 189 ? 14.216 -9.956 -1.506 1.00 97.31 189 ALA A O 1
ATOM 1447 N N . SER A 1 190 ? 12.998 -9.790 -3.376 1.00 97.88 190 SER A N 1
ATOM 1448 C CA . SER A 1 190 ? 11.719 -10.185 -2.769 1.00 97.88 190 SER A CA 1
ATOM 1449 C C . SER A 1 190 ? 11.090 -11.398 -3.458 1.00 97.88 190 SER A C 1
ATOM 1451 O O . SER A 1 190 ? 11.288 -11.627 -4.651 1.00 97.88 190 SER A O 1
ATOM 1453 N N . GLU A 1 191 ? 10.273 -12.142 -2.715 1.00 98.19 191 GLU A N 1
ATOM 1454 C CA . GLU A 1 191 ? 9.539 -13.321 -3.182 1.00 98.19 191 GLU A CA 1
ATOM 1455 C C . GLU A 1 191 ? 8.022 -13.089 -3.109 1.00 98.19 191 GLU A C 1
ATOM 1457 O O . GLU A 1 191 ? 7.362 -13.512 -2.160 1.00 98.19 191 GLU A O 1
ATOM 1462 N N . ASN A 1 192 ? 7.452 -12.388 -4.093 1.00 98.50 192 ASN A N 1
ATOM 1463 C CA . ASN A 1 192 ? 6.055 -11.947 -4.015 1.00 98.50 192 ASN A CA 1
ATOM 1464 C C . ASN A 1 192 ? 5.098 -12.796 -4.858 1.00 98.50 192 ASN A C 1
ATOM 1466 O O . ASN A 1 192 ? 5.400 -13.211 -5.98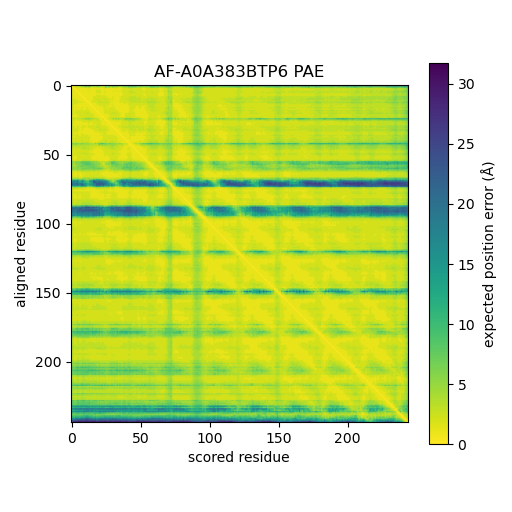1 1.00 98.50 192 ASN A O 1
ATOM 1470 N N . ILE A 1 193 ? 3.879 -12.964 -4.344 1.00 98.75 193 ILE A N 1
ATOM 1471 C CA . ILE A 1 193 ? 2.733 -13.489 -5.087 1.00 98.75 193 ILE A CA 1
ATOM 1472 C C . ILE A 1 193 ? 1.857 -12.307 -5.491 1.00 98.75 193 ILE A C 1
ATOM 1474 O O . ILE A 1 193 ? 1.275 -11.640 -4.640 1.00 98.75 193 ILE A O 1
ATOM 1478 N N . ILE A 1 194 ? 1.735 -12.065 -6.794 1.00 98.81 194 ILE A N 1
ATOM 1479 C CA . ILE A 1 194 ? 0.927 -10.987 -7.366 1.00 98.81 194 ILE A CA 1
ATOM 1480 C C . ILE A 1 194 ? -0.207 -11.641 -8.147 1.00 98.81 194 ILE A C 1
ATOM 1482 O O . ILE A 1 194 ? 0.013 -12.217 -9.217 1.00 98.81 194 ILE A O 1
ATOM 1486 N N . THR A 1 195 ? -1.421 -11.593 -7.605 1.00 98.81 195 THR A N 1
ATOM 1487 C CA . THR A 1 195 ? -2.555 -12.343 -8.151 1.00 98.81 195 THR A CA 1
ATOM 1488 C C . THR A 1 195 ? -3.857 -11.558 -8.180 1.00 98.81 195 THR A C 1
ATOM 1490 O O . THR A 1 195 ? -4.153 -10.806 -7.260 1.00 98.81 195 THR A O 1
ATOM 1493 N N . GLU A 1 196 ? -4.661 -11.741 -9.228 1.00 98.75 196 GLU A N 1
ATOM 1494 C CA . GLU A 1 196 ? -6.020 -11.176 -9.316 1.00 98.75 196 GLU A CA 1
ATOM 1495 C C . GLU A 1 196 ? -6.074 -9.634 -9.258 1.00 98.75 196 GLU A C 1
ATOM 1497 O O . GLU A 1 196 ? -7.137 -9.063 -9.044 1.00 98.75 196 GLU A O 1
ATOM 1502 N N . ASN A 1 197 ? -4.958 -8.926 -9.458 1.00 98.81 197 ASN A N 1
ATOM 1503 C CA . ASN A 1 197 ? -4.947 -7.463 -9.432 1.00 98.81 197 ASN A CA 1
ATOM 1504 C C . ASN A 1 197 ? -5.348 -6.882 -10.789 1.00 98.81 197 ASN A C 1
ATOM 1506 O O . ASN A 1 197 ? -5.046 -7.450 -11.842 1.00 98.81 197 ASN A O 1
ATOM 1510 N N . THR A 1 198 ? -5.973 -5.709 -10.760 1.00 98.75 198 THR A N 1
ATOM 1511 C CA . THR A 1 198 ? -6.304 -4.935 -11.958 1.00 98.75 198 THR A CA 1
ATOM 1512 C C . THR A 1 198 ? -5.522 -3.630 -11.968 1.00 98.75 198 THR A C 1
ATOM 1514 O O . THR A 1 198 ? -5.634 -2.831 -11.046 1.00 98.75 198 THR A O 1
ATOM 1517 N N . PHE A 1 199 ? -4.771 -3.400 -13.040 1.00 98.31 199 PHE A N 1
ATOM 1518 C CA . PHE A 1 199 ? -4.079 -2.151 -13.340 1.00 98.31 199 PHE A CA 1
ATOM 1519 C C . PHE A 1 199 ? -4.794 -1.512 -14.530 1.00 98.31 199 PHE A C 1
ATOM 1521 O O . PHE A 1 199 ? -4.726 -2.043 -15.639 1.00 98.31 199 PHE A O 1
ATOM 1528 N N . ASN A 1 200 ? -5.519 -0.418 -14.319 1.00 97.62 200 ASN A N 1
ATOM 1529 C CA . ASN A 1 200 ? -6.365 0.192 -15.343 1.00 97.62 200 ASN A CA 1
ATOM 1530 C C . ASN A 1 200 ? -5.996 1.656 -15.581 1.00 97.62 200 ASN A C 1
ATOM 1532 O O . ASN A 1 200 ? -6.077 2.471 -14.671 1.00 97.62 200 ASN A O 1
ATOM 1536 N N . ASN A 1 201 ? -5.659 2.011 -16.823 1.00 95.94 201 ASN A N 1
ATOM 1537 C CA . ASN A 1 201 ? -5.287 3.385 -17.177 1.00 95.94 201 ASN A CA 1
ATOM 1538 C C . ASN A 1 201 ? -4.109 3.888 -16.321 1.00 95.94 201 ASN A C 1
ATOM 1540 O O . ASN A 1 201 ? -4.131 4.985 -15.770 1.00 95.94 201 ASN A O 1
ATOM 1544 N N . VAL A 1 202 ? -3.108 3.021 -16.183 1.00 94.06 202 VAL A N 1
ATOM 1545 C CA . VAL A 1 202 ? -1.900 3.267 -15.404 1.00 94.06 202 VAL A CA 1
ATOM 1546 C C . VAL A 1 202 ? -0.833 3.918 -16.279 1.00 94.06 202 VAL A C 1
ATOM 1548 O O . VAL A 1 202 ? -0.502 3.405 -17.349 1.00 94.06 202 VAL A O 1
ATOM 1551 N N . SER A 1 203 ? -0.293 5.050 -15.837 1.00 95.00 203 SER A N 1
ATOM 1552 C CA . SER A 1 203 ? 0.780 5.750 -16.538 1.00 95.00 203 SER A CA 1
ATOM 1553 C C . SER A 1 203 ? 2.101 5.647 -15.781 1.00 95.00 203 SER A C 1
ATOM 1555 O O . SER A 1 203 ? 2.125 5.817 -14.560 1.00 95.00 203 SER A O 1
ATOM 1557 N N . MET A 1 204 ? 3.194 5.428 -16.512 1.00 93.62 204 MET A N 1
ATOM 1558 C CA . MET A 1 204 ? 4.560 5.658 -16.047 1.00 93.62 204 MET A CA 1
ATOM 1559 C C . MET A 1 204 ? 5.255 6.695 -16.938 1.00 93.62 204 MET A C 1
ATOM 1561 O O . MET A 1 204 ? 5.007 6.707 -18.138 1.00 93.62 204 MET A O 1
ATOM 1565 N N . GLY A 1 205 ? 6.120 7.558 -16.414 1.00 90.81 205 GLY A N 1
ATOM 1566 C CA . GLY A 1 205 ? 6.804 8.562 -17.244 1.00 90.81 205 GLY A CA 1
ATOM 1567 C C . GLY A 1 205 ? 8.154 8.994 -16.693 1.00 90.81 205 GLY A C 1
ATOM 1568 O O . GLY A 1 205 ? 8.390 8.906 -15.492 1.00 90.81 205 GLY A O 1
ATOM 1569 N N . TYR A 1 206 ? 9.034 9.485 -17.567 1.00 90.31 206 TYR A N 1
ATOM 1570 C CA . TYR A 1 206 ? 10.387 9.932 -17.220 1.00 90.31 206 TYR A CA 1
ATOM 1571 C C . TYR A 1 206 ? 11.202 8.855 -16.485 1.00 90.31 206 TYR A C 1
ATOM 1573 O O . TYR A 1 206 ? 11.809 9.125 -15.453 1.00 90.31 206 TYR A O 1
ATOM 1581 N N . CYS A 1 207 ? 11.185 7.634 -17.021 1.00 89.12 207 CYS A N 1
ATOM 1582 C CA . CYS A 1 207 ? 11.818 6.448 -16.449 1.00 89.12 207 CYS A CA 1
ATOM 1583 C C . CYS A 1 207 ? 12.404 5.568 -17.562 1.00 89.12 207 CYS A C 1
ATOM 1585 O O . CYS A 1 207 ? 11.777 5.414 -18.613 1.00 89.12 207 CYS A O 1
ATOM 1587 N N . TRP A 1 208 ? 13.583 4.974 -17.346 1.00 87.38 208 TRP A N 1
ATOM 1588 C CA . TRP A 1 208 ? 14.137 3.972 -18.269 1.00 87.38 208 TRP A CA 1
ATOM 1589 C C . TRP A 1 208 ? 13.662 2.564 -17.900 1.00 87.38 208 TRP A C 1
ATOM 1591 O O . TRP A 1 208 ? 13.335 1.758 -18.773 1.00 87.38 208 TRP A O 1
ATOM 1601 N N . THR A 1 209 ? 13.567 2.286 -16.601 1.00 88.69 209 THR A N 1
ATOM 1602 C CA . THR A 1 209 ? 13.281 0.970 -16.023 1.00 88.69 209 THR A CA 1
ATOM 1603 C C . THR A 1 209 ? 11.917 1.011 -15.343 1.00 88.69 209 THR A C 1
ATOM 1605 O O . THR A 1 209 ? 11.805 1.013 -14.119 1.00 88.69 209 THR A O 1
ATOM 1608 N N . CYS A 1 210 ? 10.844 1.079 -16.140 1.00 91.31 210 CYS A N 1
ATOM 1609 C CA . CYS A 1 210 ? 9.490 1.150 -15.591 1.00 91.31 210 CYS A CA 1
ATOM 1610 C C . CYS A 1 210 ? 8.450 0.265 -16.271 1.00 91.31 210 CYS A C 1
ATOM 1612 O O . CYS A 1 210 ? 8.441 0.093 -17.490 1.00 91.31 210 CYS A O 1
ATOM 1614 N N . ALA A 1 211 ? 7.557 -0.296 -15.459 1.00 94.75 211 ALA A N 1
ATOM 1615 C CA . ALA A 1 211 ? 6.461 -1.167 -15.872 1.00 94.75 211 ALA A CA 1
ATOM 1616 C C . ALA A 1 211 ? 5.372 -1.199 -14.787 1.00 94.75 211 ALA A C 1
ATOM 1618 O O . ALA A 1 211 ? 5.617 -0.797 -13.652 1.00 94.75 211 ALA A O 1
ATOM 1619 N N . ALA A 1 212 ? 4.182 -1.724 -15.092 1.00 96.00 212 ALA A N 1
ATOM 1620 C CA . ALA A 1 212 ? 3.165 -1.938 -14.060 1.00 96.00 212 ALA A CA 1
ATOM 1621 C C . ALA A 1 212 ? 3.681 -2.853 -12.928 1.00 96.00 212 ALA A C 1
ATOM 1623 O O . ALA A 1 212 ? 3.489 -2.542 -11.753 1.00 96.00 212 ALA A O 1
ATOM 1624 N N . ILE A 1 213 ? 4.390 -3.934 -13.274 1.00 97.44 213 ILE A N 1
ATOM 1625 C CA . ILE A 1 213 ? 5.057 -4.827 -12.315 1.00 97.44 213 ILE A CA 1
ATOM 1626 C C . ILE A 1 213 ? 6.558 -4.882 -12.617 1.00 97.44 213 ILE A C 1
ATOM 1628 O O . ILE A 1 213 ? 6.947 -5.198 -13.742 1.00 97.44 213 ILE A O 1
ATOM 1632 N N . VAL A 1 214 ? 7.395 -4.627 -11.612 1.00 96.44 214 VAL A N 1
ATOM 1633 C CA . VAL A 1 214 ? 8.861 -4.641 -11.721 1.00 96.44 214 VAL A CA 1
ATOM 1634 C C . VAL A 1 214 ? 9.468 -5.610 -10.701 1.00 96.44 214 VAL A C 1
ATOM 1636 O O . VAL A 1 214 ? 9.124 -5.575 -9.519 1.00 96.44 214 VAL A O 1
ATOM 1639 N N . ALA A 1 215 ? 10.389 -6.458 -11.159 1.00 96.38 215 ALA A N 1
ATOM 1640 C CA . ALA A 1 215 ? 11.220 -7.347 -10.348 1.00 96.38 215 ALA A CA 1
ATOM 1641 C C . ALA A 1 215 ? 12.702 -6.972 -10.504 1.00 96.38 215 ALA A C 1
ATOM 1643 O O . ALA A 1 215 ? 13.196 -6.915 -11.629 1.00 96.38 215 ALA A O 1
ATOM 1644 N N . LEU A 1 216 ? 13.397 -6.739 -9.394 1.00 95.38 216 LEU A N 1
ATOM 1645 C CA . LEU A 1 216 ? 14.802 -6.320 -9.329 1.00 95.38 216 LEU A CA 1
ATOM 1646 C C . LEU A 1 216 ? 15.580 -7.182 -8.332 1.00 95.38 216 LEU A C 1
ATOM 1648 O O . LEU A 1 216 ? 14.978 -7.860 -7.490 1.00 95.38 216 LEU A O 1
ATOM 1652 N N . ASP A 1 217 ? 16.908 -7.124 -8.396 1.00 93.62 217 ASP A N 1
ATOM 1653 C CA . ASP A 1 217 ? 17.834 -7.714 -7.419 1.00 93.62 217 ASP A CA 1
ATOM 1654 C C . ASP A 1 217 ? 17.539 -9.185 -7.091 1.00 93.62 217 ASP A C 1
ATOM 1656 O O . ASP A 1 217 ? 17.462 -9.593 -5.932 1.00 93.62 217 ASP A O 1
ATOM 1660 N N . GLY A 1 218 ? 17.313 -9.998 -8.127 1.00 90.25 218 GLY A N 1
ATOM 1661 C CA . GLY A 1 218 ? 17.051 -11.432 -7.965 1.00 90.25 218 GLY A CA 1
ATOM 1662 C C . GLY A 1 218 ? 15.677 -11.769 -7.375 1.00 90.25 218 GLY A C 1
ATOM 1663 O O . GLY A 1 218 ? 15.487 -12.882 -6.887 1.00 90.25 218 GLY A O 1
ATOM 1664 N N . SER A 1 219 ? 14.717 -10.839 -7.418 1.00 96.56 219 SER A N 1
ATOM 1665 C CA . SER A 1 219 ? 13.341 -11.099 -6.981 1.00 96.56 219 SER A CA 1
ATOM 1666 C C . SER A 1 219 ? 12.692 -12.257 -7.749 1.00 96.56 219 SER A C 1
ATOM 1668 O O . SER A 1 219 ? 12.801 -12.356 -8.972 1.00 96.56 219 SER A O 1
ATOM 1670 N N . SER A 1 220 ? 11.943 -13.094 -7.032 1.00 96.00 220 SER A N 1
ATOM 1671 C CA . SER A 1 220 ? 11.208 -14.240 -7.574 1.00 96.00 220 SER A CA 1
ATOM 1672 C C . SER A 1 220 ? 9.706 -13.995 -7.457 1.00 96.00 220 SER A C 1
ATOM 1674 O O . SER A 1 220 ? 9.161 -13.948 -6.357 1.00 96.00 220 SER A O 1
ATOM 1676 N N . LEU A 1 221 ? 9.020 -13.798 -8.585 1.00 97.56 221 LEU A N 1
ATOM 1677 C CA . LEU A 1 221 ? 7.606 -13.413 -8.589 1.00 97.56 221 LEU A CA 1
ATOM 1678 C C . LEU A 1 221 ? 6.705 -14.522 -9.132 1.00 97.56 221 LEU A C 1
ATOM 1680 O O . LEU A 1 221 ? 6.918 -15.029 -10.235 1.00 97.56 221 LEU A O 1
ATOM 1684 N N . ILE A 1 222 ? 5.625 -14.823 -8.410 1.00 98.25 222 ILE A N 1
ATOM 1685 C CA . ILE A 1 222 ? 4.489 -15.582 -8.945 1.00 98.25 222 ILE A CA 1
ATOM 1686 C C . ILE A 1 222 ? 3.435 -14.578 -9.406 1.00 98.25 222 ILE A C 1
ATOM 1688 O O . ILE A 1 222 ? 2.728 -13.994 -8.589 1.00 98.25 222 ILE A O 1
ATOM 1692 N N . ILE A 1 223 ? 3.307 -14.399 -10.722 1.00 97.94 223 ILE A N 1
ATOM 1693 C CA . ILE A 1 223 ? 2.342 -13.477 -11.334 1.00 97.94 223 ILE A CA 1
ATOM 1694 C C . ILE A 1 223 ? 1.256 -14.299 -12.029 1.00 97.94 223 ILE A C 1
ATOM 1696 O O . ILE A 1 223 ? 1.526 -14.962 -13.029 1.00 97.94 223 ILE A O 1
ATOM 1700 N N . ASN A 1 224 ? 0.022 -14.272 -11.523 1.00 97.56 224 ASN A N 1
ATOM 1701 C CA . ASN A 1 224 ? -1.089 -14.999 -12.145 1.00 97.56 224 ASN A CA 1
ATOM 1702 C C . ASN A 1 224 ? -2.403 -14.206 -12.098 1.00 97.56 224 ASN A C 1
ATOM 1704 O O . ASN A 1 224 ? -2.644 -13.444 -11.176 1.00 97.56 224 ASN A O 1
ATOM 1708 N N . ASN A 1 225 ? -3.261 -14.371 -13.106 1.00 98.00 225 ASN A N 1
ATOM 1709 C CA . ASN A 1 225 ? -4.608 -13.781 -13.140 1.00 98.00 225 ASN A CA 1
ATOM 1710 C C . ASN A 1 225 ? -4.679 -12.252 -12.943 1.00 98.00 225 ASN A C 1
ATOM 1712 O O . ASN A 1 225 ? -5.709 -11.746 -12.515 1.00 98.00 225 ASN A O 1
ATOM 1716 N N . ASN A 1 226 ? -3.616 -11.509 -13.259 1.00 98.12 226 ASN A N 1
ATOM 1717 C CA . ASN A 1 226 ? -3.655 -10.047 -13.229 1.00 98.12 226 ASN A CA 1
ATOM 1718 C C . ASN A 1 226 ? -4.136 -9.495 -14.573 1.00 98.12 226 ASN A C 1
ATOM 1720 O O . ASN A 1 226 ? -3.814 -10.036 -15.634 1.00 98.12 226 ASN A O 1
ATOM 1724 N N . LEU A 1 227 ? -4.863 -8.386 -14.520 1.00 98.12 227 LEU A N 1
ATOM 1725 C CA . LEU A 1 227 ? -5.369 -7.668 -15.678 1.00 98.12 227 LEU A CA 1
ATOM 1726 C C . LEU A 1 227 ? -4.654 -6.319 -15.788 1.00 98.12 227 LEU A C 1
ATOM 1728 O O . LEU A 1 227 ? -4.843 -5.455 -14.941 1.00 98.12 227 LEU A O 1
ATOM 1732 N N . ILE A 1 228 ? -3.844 -6.126 -16.831 1.00 97.12 228 ILE A N 1
ATOM 1733 C CA . ILE A 1 228 ? -3.174 -4.848 -17.115 1.00 97.12 228 ILE A CA 1
ATOM 1734 C C . ILE A 1 228 ? -3.810 -4.246 -18.368 1.00 97.12 228 ILE A C 1
ATOM 1736 O O . ILE A 1 228 ? -3.698 -4.796 -19.465 1.00 97.12 228 ILE A O 1
ATOM 1740 N N . LEU A 1 229 ? -4.498 -3.121 -18.202 1.00 94.44 229 LEU A N 1
ATOM 1741 C CA . LEU A 1 229 ? -5.251 -2.430 -19.240 1.00 94.44 229 LEU A CA 1
ATOM 1742 C C . LEU A 1 229 ? -4.747 -1.002 -19.390 1.00 94.44 229 LEU A C 1
ATOM 1744 O O . LEU A 1 229 ? -4.679 -0.249 -18.421 1.00 94.44 229 LEU A O 1
ATOM 1748 N N . ARG A 1 230 ? -4.483 -0.606 -20.641 1.00 90.75 230 ARG A N 1
ATOM 1749 C CA . ARG A 1 230 ? -4.122 0.776 -20.993 1.00 90.75 230 ARG A CA 1
ATOM 1750 C C . ARG A 1 230 ? -2.915 1.287 -20.192 1.00 90.75 230 ARG A C 1
ATOM 1752 O O . ARG A 1 230 ? -2.928 2.420 -19.727 1.00 90.75 230 ARG A O 1
ATOM 1759 N N . ALA A 1 231 ? -1.900 0.437 -20.029 1.00 91.81 231 ALA A N 1
ATOM 1760 C CA . ALA A 1 231 ? -0.628 0.837 -19.448 1.00 91.81 231 ALA A CA 1
ATOM 1761 C C . ALA A 1 231 ? 0.171 1.652 -20.470 1.00 91.81 231 ALA A C 1
ATOM 1763 O O . ALA A 1 231 ? 0.462 1.160 -21.563 1.00 91.81 231 ALA A O 1
ATOM 1764 N N . THR A 1 232 ? 0.503 2.892 -20.127 1.00 90.19 232 THR A N 1
ATOM 1765 C CA . THR A 1 232 ? 1.285 3.798 -20.977 1.00 90.19 232 THR A CA 1
ATOM 1766 C C . THR A 1 232 ? 2.550 4.219 -20.257 1.00 90.19 232 THR A C 1
ATOM 1768 O O . THR A 1 232 ? 2.494 4.542 -19.078 1.00 90.19 232 THR A O 1
ATOM 1771 N N . GLY A 1 233 ? 3.684 4.269 -20.947 1.00 84.56 233 GLY A N 1
ATOM 1772 C CA . GLY A 1 233 ? 4.858 4.933 -20.399 1.00 84.56 233 GLY A CA 1
ATOM 1773 C C . GLY A 1 233 ? 6.094 4.855 -21.269 1.00 84.56 233 GLY A C 1
ATOM 1774 O O . GLY A 1 233 ? 6.073 4.207 -22.313 1.00 84.56 233 GLY A O 1
ATOM 1775 N N . ASP A 1 234 ? 7.148 5.530 -20.816 1.00 84.12 234 ASP A N 1
ATOM 1776 C CA . ASP A 1 234 ? 8.412 5.668 -21.552 1.00 84.12 234 ASP A CA 1
ATOM 1777 C C . ASP A 1 234 ? 9.268 4.384 -21.527 1.00 84.12 234 ASP A C 1
ATOM 1779 O O . ASP A 1 234 ? 10.114 4.191 -22.400 1.00 84.12 234 ASP A O 1
ATOM 1783 N N . GLY A 1 235 ? 9.029 3.497 -20.551 1.00 80.25 235 GLY A N 1
ATOM 1784 C CA . GLY A 1 235 ? 9.734 2.222 -20.374 1.00 80.25 235 GLY A CA 1
ATOM 1785 C C . GLY A 1 235 ? 9.017 0.997 -20.963 1.00 80.25 235 GLY A C 1
ATOM 1786 O O . GLY A 1 235 ? 8.501 1.002 -22.077 1.00 80.25 235 GLY A O 1
ATOM 1787 N N . TYR A 1 236 ? 8.990 -0.097 -20.201 1.00 80.88 236 TYR A N 1
ATOM 1788 C CA . TYR A 1 236 ? 8.582 -1.442 -20.636 1.00 80.88 236 TYR A CA 1
ATOM 1789 C C . TYR A 1 236 ? 7.066 -1.700 -20.580 1.00 80.88 236 TYR A C 1
ATOM 1791 O O . TYR A 1 236 ? 6.581 -2.722 -21.074 1.00 80.88 236 TYR A O 1
ATOM 1799 N N . GLY A 1 237 ? 6.291 -0.789 -19.990 1.00 81.00 237 GLY A N 1
ATOM 1800 C CA . GLY A 1 237 ? 4.827 -0.810 -20.028 1.00 81.00 237 GLY A CA 1
ATOM 1801 C C . GLY A 1 237 ? 4.180 -1.777 -19.030 1.00 81.00 237 GLY A C 1
ATOM 1802 O O . GLY A 1 237 ? 3.531 -1.337 -18.085 1.00 81.00 237 GLY A O 1
ATOM 1803 N N . ALA A 1 238 ? 4.327 -3.091 -19.226 1.00 86.88 238 ALA A N 1
ATOM 1804 C CA . ALA A 1 238 ? 3.543 -4.099 -18.498 1.00 86.88 238 ALA A CA 1
ATOM 1805 C C . ALA A 1 238 ? 4.315 -4.809 -17.376 1.00 86.88 238 ALA A C 1
ATOM 1807 O O . ALA A 1 238 ? 3.980 -4.646 -16.205 1.00 86.88 238 ALA A O 1
ATOM 1808 N N . ILE A 1 239 ? 5.335 -5.601 -17.716 1.00 89.38 239 ILE A N 1
ATOM 1809 C CA . ILE A 1 239 ? 6.126 -6.370 -16.746 1.00 89.38 239 ILE A CA 1
ATOM 1810 C C . ILE A 1 239 ? 7.603 -6.251 -17.107 1.00 89.38 239 ILE A C 1
ATOM 1812 O O . ILE A 1 239 ? 7.963 -6.383 -18.277 1.00 89.38 239 ILE A O 1
ATOM 1816 N N . LEU A 1 240 ? 8.442 -6.046 -16.097 1.00 90.19 240 LEU A N 1
ATOM 1817 C CA . LEU A 1 240 ? 9.891 -6.009 -16.217 1.00 90.19 240 LEU A CA 1
ATOM 1818 C C . LEU A 1 240 ? 10.538 -6.871 -15.133 1.00 90.19 240 LEU A C 1
ATOM 1820 O O . LEU A 1 240 ? 10.150 -6.804 -13.970 1.00 90.19 240 LEU A O 1
ATOM 1824 N N . ALA A 1 241 ? 11.550 -7.643 -15.515 1.00 84.44 241 ALA A N 1
ATOM 1825 C CA . ALA A 1 241 ? 12.462 -8.301 -14.590 1.00 84.44 241 ALA A CA 1
ATOM 1826 C C . ALA A 1 241 ? 13.897 -7.931 -14.979 1.00 84.44 241 ALA A C 1
ATOM 1828 O O . ALA A 1 241 ? 14.265 -8.101 -16.143 1.00 84.44 241 ALA A O 1
ATOM 1829 N N . SER A 1 242 ? 14.675 -7.415 -14.028 1.00 78.00 242 SER A N 1
ATOM 1830 C CA . SER A 1 242 ? 16.081 -7.057 -14.217 1.00 78.00 242 SER A CA 1
ATOM 1831 C C . SER A 1 242 ? 16.961 -7.682 -13.136 1.00 78.00 242 SER A C 1
ATOM 1833 O O . SER A 1 242 ? 16.546 -7.825 -11.987 1.00 78.00 242 SER A O 1
ATOM 1835 N N . GLU A 1 243 ? 18.184 -8.053 -13.517 1.00 60.84 243 GLU A N 1
ATOM 1836 C CA . GLU A 1 243 ? 19.242 -8.489 -12.591 1.00 60.84 243 GLU A CA 1
ATOM 1837 C C . GLU A 1 243 ? 20.049 -7.312 -12.014 1.00 60.84 243 GLU A C 1
ATOM 1839 O O . GLU A 1 243 ? 20.934 -7.535 -11.191 1.00 60.84 243 GLU A O 1
ATOM 1844 N N . SER A 1 244 ? 19.792 -6.095 -12.509 1.00 53.09 244 SER A N 1
ATOM 1845 C CA . SER A 1 244 ? 20.575 -4.877 -12.264 1.00 53.09 244 SER A CA 1
ATOM 1846 C C . SER A 1 244 ? 20.146 -4.092 -11.039 1.00 53.09 244 SER A C 1
ATOM 1848 O O . SER A 1 244 ? 18.915 -3.854 -10.968 1.00 53.09 244 SER A O 1
#

Nearest PDB structures (foldseek):
  8jaz-assembly2_B  TM=4.140E-01  e=1.077E-01  Azotobacter chroococcum NCIMB 8003
  9j4l-assembly1_B  TM=2.187E-01  e=2.530E-02  Paenarthrobacter aurescens
  2vbk-assembly1_A  TM=2.664E-01  e=8.786E-01  Lederbergvirus Sf6
  7znq-assembly1_D  TM=1.448E-01  e=7.594E-02  Stutzerimonas stutzeri ATCC 14405 = CCUG 16156

Sequence (244 aa):
PSIQEGIDAASDGDTILVHPGTYYGPIDFERKNLVIGSLFLLDANESFINQTIIMGTDTNVSPFVQIDGISEPEVELNGFTFQDISLNTFAEGTQSYVLINIINASPKIINNRFNNFQIDGQAESAVIFCSNSSSLIANNIFSDGMIALNYELTGWILSKNSSLTIKNNLMENGYVGFSDPTGYVVSVASENIITENTFNNVSMGYCWTCAAIVALDGSSLIINNNLILRATGDGYGAILASES

Radius of gyration: 16.62 Å; Cα contacts (8 Å, |Δi|>4): 832; chains: 1; bounding box: 42×34×47 Å

pLDDT: mean 93.08, std 8.59, range [53.09, 98.94]

Organism: NCBI:txid408172